Protein AF-A0A2D5XDB8-F1 (afdb_monomer_lite)

Structure (mmCIF, N/CA/C/O backbone):
data_AF-A0A2D5XDB8-F1
#
_entry.id   AF-A0A2D5XDB8-F1
#
loop_
_atom_site.group_PDB
_atom_site.id
_atom_site.type_symbol
_atom_site.label_atom_id
_atom_site.label_alt_id
_atom_site.label_comp_id
_atom_site.label_asym_id
_atom_site.label_entity_id
_atom_site.label_seq_id
_atom_site.pdbx_PDB_ins_code
_atom_site.Cartn_x
_atom_site.Cartn_y
_atom_site.Cartn_z
_atom_site.occupancy
_atom_site.B_iso_or_equiv
_atom_site.auth_seq_id
_atom_site.auth_comp_id
_atom_site.auth_asym_id
_atom_site.auth_atom_id
_atom_site.pdbx_PDB_model_num
ATOM 1 N N . MET A 1 1 ? 9.143 1.697 -23.485 1.00 50.09 1 MET A N 1
ATOM 2 C CA . MET A 1 1 ? 8.559 0.390 -23.104 1.00 50.09 1 MET A CA 1
ATOM 3 C C . MET A 1 1 ? 7.052 0.569 -23.020 1.00 50.09 1 MET A C 1
ATOM 5 O O . MET A 1 1 ? 6.629 1.574 -22.462 1.00 50.09 1 MET A O 1
ATOM 9 N N . ALA A 1 2 ? 6.244 -0.307 -23.619 1.00 51.56 2 ALA A N 1
ATOM 10 C CA . ALA A 1 2 ? 4.787 -0.152 -23.554 1.00 51.56 2 ALA A CA 1
ATOM 11 C C . ALA A 1 2 ? 4.280 -0.521 -22.147 1.00 51.56 2 ALA A C 1
ATOM 13 O O . ALA A 1 2 ? 4.759 -1.490 -21.564 1.00 51.56 2 ALA A O 1
ATOM 14 N N . ALA A 1 3 ? 3.290 0.198 -21.607 1.00 53.22 3 ALA A N 1
ATOM 15 C CA . ALA A 1 3 ? 2.722 -0.081 -20.279 1.00 53.22 3 ALA A CA 1
ATOM 16 C C . ALA A 1 3 ? 2.152 -1.511 -20.141 1.00 53.22 3 ALA A C 1
ATOM 18 O O . ALA A 1 3 ? 2.090 -2.055 -19.040 1.00 53.22 3 ALA A O 1
ATOM 19 N N . SER A 1 4 ? 1.779 -2.150 -21.257 1.00 56.94 4 SER A N 1
ATOM 20 C CA . SER A 1 4 ? 1.348 -3.552 -21.297 1.00 56.94 4 SER A CA 1
ATOM 21 C C . SER A 1 4 ? 2.484 -4.567 -21.114 1.00 56.94 4 SER A C 1
ATOM 23 O O . SER A 1 4 ? 2.209 -5.729 -20.834 1.00 56.94 4 SER A O 1
ATOM 25 N N . GLN A 1 5 ? 3.749 -4.148 -21.239 1.00 64.62 5 GLN A N 1
ATOM 26 C CA . GLN A 1 5 ? 4.924 -4.983 -20.958 1.00 64.62 5 GLN A CA 1
ATOM 27 C C . GLN A 1 5 ? 5.354 -4.912 -19.487 1.00 64.62 5 GLN A C 1
ATOM 29 O O . GLN A 1 5 ? 6.005 -5.832 -19.005 1.00 64.62 5 GLN A O 1
ATOM 34 N N . LEU A 1 6 ? 4.993 -3.834 -18.783 1.00 72.19 6 LEU A N 1
ATOM 35 C CA . LEU A 1 6 ? 5.367 -3.614 -17.384 1.00 72.19 6 LEU A CA 1
ATOM 36 C C . LEU A 1 6 ? 4.407 -4.315 -16.412 1.00 72.19 6 LEU A C 1
ATOM 38 O O . LEU A 1 6 ? 4.829 -4.765 -15.352 1.00 72.19 6 LEU A O 1
ATOM 42 N N . ILE A 1 7 ? 3.117 -4.412 -16.767 1.00 81.00 7 ILE A N 1
ATOM 43 C CA . ILE A 1 7 ? 2.063 -4.890 -15.863 1.00 81.00 7 ILE A CA 1
ATOM 44 C C . ILE A 1 7 ? 1.198 -5.969 -16.510 1.00 81.00 7 ILE A C 1
ATOM 46 O O . ILE A 1 7 ? 0.691 -5.827 -17.627 1.00 81.00 7 ILE A O 1
ATOM 50 N N . LEU A 1 8 ? 0.941 -7.029 -15.745 1.00 85.25 8 LEU A N 1
ATOM 51 C CA . LEU A 1 8 ? 0.053 -8.127 -16.109 1.00 85.25 8 LEU A CA 1
ATOM 52 C C . LEU A 1 8 ? -1.409 -7.800 -15.752 1.00 85.25 8 LEU A C 1
ATOM 54 O O . LEU A 1 8 ? -1.988 -8.331 -14.802 1.00 85.25 8 LEU A O 1
ATOM 58 N N . TRP A 1 9 ? -2.036 -6.945 -16.565 1.00 82.00 9 TRP A N 1
ATOM 59 C CA . TRP A 1 9 ? -3.408 -6.454 -16.354 1.00 82.00 9 TRP A CA 1
ATOM 60 C C . TRP A 1 9 ? -4.483 -7.555 -16.324 1.00 82.00 9 TRP A C 1
ATOM 62 O O . TRP A 1 9 ? -5.465 -7.443 -15.590 1.00 82.00 9 TRP A O 1
ATOM 72 N N . LYS A 1 10 ? -4.316 -8.628 -17.111 1.00 83.81 10 LYS A N 1
ATOM 73 C CA . LYS A 1 10 ? -5.293 -9.732 -17.190 1.00 83.81 10 LYS A CA 1
ATOM 74 C C . LYS A 1 10 ? -5.338 -10.569 -15.903 1.00 83.81 10 LYS A C 1
ATOM 76 O O . LYS A 1 10 ? -6.433 -10.698 -15.353 1.00 83.81 10 LYS A O 1
ATOM 81 N N . PRO A 1 11 ? -4.203 -11.092 -15.390 1.00 88.25 11 PRO A N 1
ATOM 82 C CA . PRO A 1 11 ? -4.166 -11.714 -14.069 1.00 88.25 11 PRO A CA 1
ATOM 83 C C . PRO A 1 11 ? -4.705 -10.795 -12.975 1.00 88.25 11 PRO A C 1
ATOM 85 O O . PRO A 1 11 ? -5.535 -11.230 -12.185 1.00 88.25 11 PRO A O 1
ATOM 88 N N . LEU A 1 12 ? -4.320 -9.512 -12.979 1.00 88.38 12 LEU A N 1
ATOM 89 C CA . LEU A 1 12 ? -4.787 -8.549 -11.979 1.00 88.38 12 LEU A CA 1
ATOM 90 C C . LEU A 1 12 ? -6.315 -8.435 -11.954 1.00 88.38 12 LEU A C 1
ATOM 92 O O . LEU A 1 12 ? -6.926 -8.488 -10.886 1.00 88.38 12 LEU A O 1
ATOM 96 N N . TYR A 1 13 ? -6.941 -8.325 -13.128 1.00 85.81 13 TYR A N 1
ATOM 97 C CA . TYR A 1 13 ? -8.397 -8.289 -13.242 1.00 85.81 13 TYR A CA 1
ATOM 98 C C . TYR A 1 13 ? -9.042 -9.548 -12.654 1.00 85.81 13 TYR A C 1
ATOM 100 O O . TYR A 1 13 ? -9.949 -9.450 -11.829 1.00 85.81 13 TYR A O 1
ATOM 108 N N . GLN A 1 14 ? -8.561 -10.728 -13.056 1.00 88.38 14 GLN A N 1
ATOM 109 C CA . GLN A 1 14 ? -9.102 -12.010 -12.599 1.00 88.38 14 GLN A CA 1
ATOM 110 C C . GLN A 1 14 ? -8.976 -12.163 -11.083 1.00 88.38 14 GLN A C 1
ATOM 112 O O . GLN A 1 14 ? -9.963 -12.478 -10.419 1.00 88.38 14 GLN A O 1
ATOM 117 N N . THR A 1 15 ? -7.797 -11.874 -10.528 1.00 91.56 15 THR A N 1
ATOM 118 C CA . THR A 1 15 ? -7.565 -11.892 -9.082 1.00 91.56 15 THR A CA 1
ATOM 119 C C . THR A 1 15 ? -8.499 -10.930 -8.365 1.00 91.56 15 THR A C 1
ATOM 121 O O . THR A 1 15 ? -9.128 -11.315 -7.385 1.00 91.56 15 THR A O 1
ATOM 124 N N . THR A 1 16 ? -8.660 -9.709 -8.876 1.00 90.31 16 THR A N 1
ATOM 125 C CA . THR A 1 16 ? -9.537 -8.721 -8.243 1.00 90.31 16 THR A CA 1
ATOM 126 C C . THR A 1 16 ? -10.999 -9.172 -8.241 1.00 90.31 16 THR A C 1
ATOM 128 O O . THR A 1 16 ? -11.676 -9.043 -7.224 1.00 90.31 16 THR A O 1
ATOM 131 N N . VAL A 1 17 ? -11.495 -9.738 -9.348 1.00 88.44 17 VAL A N 1
ATOM 132 C CA . VAL A 1 17 ? -12.866 -10.272 -9.421 1.00 88.44 17 VAL A CA 1
ATOM 133 C C . VAL A 1 17 ? -13.060 -11.406 -8.414 1.00 88.44 17 VAL A C 1
ATOM 135 O O . VAL A 1 17 ? -14.057 -11.411 -7.695 1.00 88.44 17 VAL A O 1
ATOM 138 N N . ILE A 1 18 ? -12.103 -12.334 -8.314 1.00 93.06 18 ILE A N 1
ATOM 139 C CA . ILE A 1 18 ? -12.155 -13.433 -7.339 1.00 93.06 18 ILE A CA 1
ATOM 140 C C . ILE A 1 18 ? -12.166 -12.879 -5.909 1.00 93.06 18 ILE A C 1
ATOM 142 O O . ILE A 1 18 ? -13.027 -13.254 -5.115 1.00 93.06 18 ILE A O 1
ATOM 146 N N . MET A 1 19 ? -11.261 -11.950 -5.588 1.00 94.25 19 MET A N 1
ATOM 147 C CA . MET A 1 19 ? -11.212 -11.304 -4.274 1.00 94.25 19 MET A CA 1
ATOM 148 C C . MET A 1 19 ? -12.512 -10.564 -3.958 1.00 94.25 19 MET A C 1
ATOM 150 O O . MET A 1 19 ? -12.987 -10.637 -2.831 1.00 94.25 19 MET A O 1
ATOM 154 N N . PHE A 1 20 ? -13.131 -9.904 -4.936 1.00 90.38 20 PHE A N 1
ATOM 155 C CA . PHE A 1 20 ? -14.403 -9.213 -4.740 1.00 90.38 20 PHE A CA 1
ATOM 156 C C . PHE A 1 20 ? -15.564 -10.179 -4.479 1.00 90.38 20 PHE A C 1
ATOM 158 O O . PHE A 1 20 ? -16.378 -9.940 -3.591 1.00 90.38 20 PHE A O 1
ATOM 165 N N . VAL A 1 21 ? -15.623 -11.312 -5.184 1.00 89.44 21 VAL A N 1
ATOM 166 C CA . VAL A 1 21 ? -16.598 -12.370 -4.868 1.00 89.44 21 VAL A CA 1
ATOM 167 C C . VAL A 1 21 ? -16.381 -12.887 -3.442 1.00 89.44 21 VAL A C 1
ATOM 169 O O . VAL A 1 21 ? -17.349 -13.039 -2.696 1.00 89.44 21 VAL A O 1
ATOM 172 N N . LEU A 1 22 ? -15.125 -13.084 -3.023 1.00 92.44 22 LEU A N 1
ATOM 173 C CA . LEU A 1 22 ? -14.803 -13.451 -1.641 1.00 92.44 22 LEU A CA 1
ATOM 174 C C . LEU A 1 22 ? -15.238 -12.371 -0.643 1.00 92.44 22 LEU A C 1
ATOM 176 O O . LEU A 1 22 ? -15.793 -12.723 0.393 1.00 92.44 22 LEU A O 1
ATOM 180 N N . VAL A 1 23 ? -15.069 -11.080 -0.953 1.00 90.75 23 VAL A N 1
ATOM 181 C CA . VAL A 1 23 ? -15.590 -9.976 -0.125 1.00 90.75 23 VAL A CA 1
ATOM 182 C C . VAL A 1 23 ? -17.091 -10.134 0.100 1.00 90.75 23 VAL A C 1
ATOM 184 O O . VAL A 1 23 ? -17.528 -10.034 1.241 1.00 90.75 23 VAL A O 1
ATOM 187 N N . LEU A 1 24 ? -17.881 -10.416 -0.943 1.00 87.81 24 LEU A N 1
ATOM 188 C CA . LEU A 1 24 ? -19.336 -10.587 -0.817 1.00 87.81 24 LEU A CA 1
ATOM 189 C C . LEU A 1 24 ? -19.716 -11.807 0.035 1.00 87.81 24 LEU A C 1
ATOM 191 O O . LEU A 1 24 ? -20.677 -11.751 0.800 1.00 87.81 24 LEU A O 1
ATOM 195 N N . ILE A 1 25 ? -18.954 -12.897 -0.066 1.00 87.44 25 ILE A N 1
ATOM 196 C CA . ILE A 1 25 ? -19.163 -14.097 0.755 1.00 87.44 25 ILE A CA 1
ATOM 197 C C . ILE A 1 25 ? -18.813 -13.801 2.222 1.00 87.44 25 ILE A C 1
ATOM 199 O O . ILE A 1 25 ? -19.618 -14.044 3.125 1.00 87.44 25 ILE A O 1
ATOM 203 N N . PHE A 1 26 ? -17.634 -13.226 2.473 1.00 88.38 26 PHE A N 1
ATOM 204 C CA . PHE A 1 26 ? -17.184 -12.888 3.823 1.00 88.38 26 PHE A CA 1
ATOM 205 C C . PHE A 1 26 ? -17.995 -11.760 4.451 1.00 88.38 26 PHE A C 1
ATOM 207 O O . PHE A 1 26 ? -18.130 -11.734 5.666 1.00 88.38 26 PHE A O 1
ATOM 214 N N . ALA A 1 27 ? -18.599 -10.877 3.663 1.00 83.88 27 ALA A N 1
ATOM 215 C CA . ALA A 1 27 ? -19.523 -9.865 4.160 1.00 83.88 27 ALA A CA 1
ATOM 216 C C . ALA A 1 27 ? -20.676 -10.494 4.967 1.00 83.88 27 ALA A C 1
ATOM 218 O O . ALA A 1 27 ? -21.096 -9.935 5.977 1.00 83.88 27 ALA A O 1
ATOM 219 N N . VAL A 1 28 ? -21.153 -11.676 4.566 1.00 83.62 28 VAL A N 1
ATOM 220 C CA . VAL A 1 28 ? -22.226 -12.390 5.275 1.00 83.62 28 VAL A CA 1
ATOM 221 C C . VAL A 1 28 ? -21.678 -13.254 6.413 1.00 83.62 28 VAL A C 1
ATOM 223 O O . VAL A 1 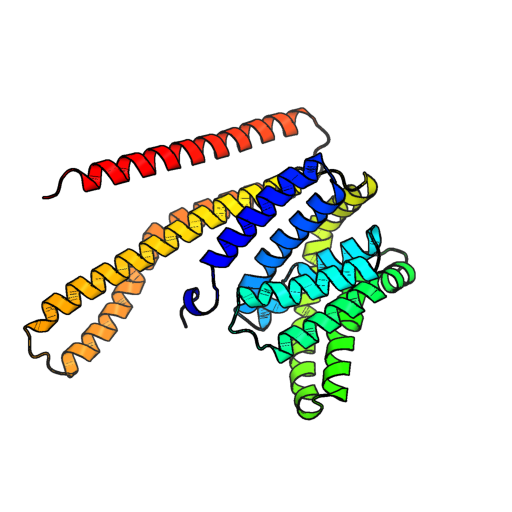28 ? -22.263 -13.287 7.492 1.00 83.62 28 VAL A O 1
ATOM 226 N N . ILE A 1 29 ? -20.565 -13.958 6.181 1.00 88.31 29 ILE A N 1
ATOM 227 C CA . ILE A 1 29 ? -20.050 -14.979 7.112 1.00 88.31 29 ILE A CA 1
ATOM 228 C C . ILE A 1 29 ? -19.148 -14.372 8.196 1.00 88.31 29 ILE A C 1
ATOM 230 O O . ILE A 1 29 ? -19.259 -14.723 9.368 1.00 88.31 29 ILE A O 1
ATOM 234 N N . PHE A 1 30 ? -18.230 -13.486 7.809 1.00 85.56 30 PHE A N 1
ATOM 235 C CA . PHE A 1 30 ? -17.218 -12.903 8.687 1.00 85.56 30 PHE A CA 1
ATOM 236 C C . PHE A 1 30 ? -16.841 -11.474 8.236 1.00 85.56 30 PHE A C 1
ATOM 238 O O . PHE A 1 30 ? -15.822 -11.276 7.560 1.00 85.56 30 PHE A O 1
ATOM 245 N N . PRO A 1 31 ? -17.652 -10.459 8.607 1.00 81.75 31 PRO A N 1
ATOM 246 C CA . PRO A 1 31 ? -17.503 -9.080 8.132 1.00 81.75 31 PRO A CA 1
ATOM 247 C C . PRO A 1 31 ? -16.095 -8.469 8.287 1.00 81.75 31 PRO A C 1
ATOM 249 O O . PRO A 1 31 ? -15.650 -7.813 7.341 1.00 81.75 31 PRO A O 1
ATOM 252 N N . PRO A 1 32 ? -15.331 -8.728 9.372 1.00 83.94 32 PRO A N 1
ATOM 253 C CA . PRO A 1 32 ? -13.951 -8.256 9.494 1.00 83.94 32 PRO A CA 1
ATOM 254 C C . PRO A 1 32 ? -13.039 -8.676 8.338 1.00 83.94 32 PRO A C 1
ATOM 256 O O . PRO A 1 32 ? -12.310 -7.845 7.798 1.00 83.94 32 PRO A O 1
ATOM 259 N N . ALA A 1 33 ? -13.116 -9.934 7.891 1.00 87.44 33 ALA A N 1
ATOM 260 C CA . ALA A 1 33 ? -12.312 -10.393 6.758 1.00 87.44 33 ALA A CA 1
ATOM 261 C C . ALA A 1 33 ? -12.732 -9.736 5.440 1.00 87.44 33 ALA A C 1
ATOM 263 O O . ALA A 1 33 ? -11.884 -9.503 4.582 1.00 87.44 33 ALA A O 1
ATOM 264 N N . SER A 1 34 ? -14.014 -9.391 5.281 1.00 88.12 34 SER A N 1
ATOM 265 C CA . SER A 1 34 ? -14.478 -8.668 4.092 1.00 88.12 34 SER A CA 1
ATOM 266 C C . SER A 1 34 ? -13.849 -7.275 3.986 1.00 88.12 34 SER A C 1
ATOM 268 O O . SER A 1 34 ? -13.431 -6.877 2.901 1.00 88.12 34 SER A O 1
ATOM 270 N N 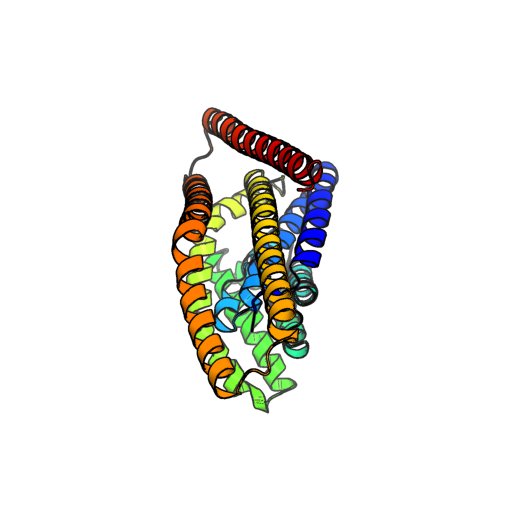. ALA A 1 35 ? -13.694 -6.568 5.111 1.00 86.25 35 ALA A N 1
ATOM 271 C CA . ALA A 1 35 ? -13.034 -5.266 5.154 1.00 86.25 35 ALA A CA 1
ATOM 272 C C . ALA A 1 35 ? -11.534 -5.380 4.845 1.00 86.25 35 ALA A C 1
ATOM 274 O O . ALA A 1 35 ? -11.018 -4.626 4.023 1.00 86.25 35 ALA A O 1
ATOM 275 N N . VAL A 1 36 ? -10.851 -6.374 5.423 1.00 91.00 36 VAL A N 1
ATOM 276 C CA . VAL A 1 36 ? -9.432 -6.645 5.128 1.00 91.00 36 VAL A CA 1
ATOM 277 C C . VAL A 1 36 ? -9.230 -6.974 3.646 1.00 91.00 36 VAL A C 1
ATOM 279 O O . VAL A 1 36 ? -8.296 -6.473 3.026 1.00 91.00 36 VAL A O 1
ATOM 282 N N . LEU A 1 37 ? -10.121 -7.768 3.045 1.00 92.62 37 LEU A N 1
ATOM 283 C CA . LEU A 1 37 ? -10.068 -8.074 1.614 1.00 92.62 37 LEU A CA 1
ATOM 284 C C . LEU A 1 37 ? -10.343 -6.846 0.737 1.00 92.62 37 LEU A C 1
ATOM 286 O O . LEU A 1 37 ? -9.709 -6.703 -0.307 1.00 92.62 37 LEU A O 1
ATOM 290 N N . LEU A 1 38 ? -11.239 -5.944 1.151 1.00 91.19 38 LEU A N 1
ATOM 291 C CA . LEU A 1 38 ? -11.440 -4.664 0.466 1.00 91.19 38 LEU A CA 1
ATOM 292 C C . LEU A 1 38 ? -10.170 -3.808 0.511 1.00 91.19 38 LEU A C 1
ATOM 294 O O . LEU A 1 38 ? -9.759 -3.294 -0.529 1.00 91.19 38 LEU A O 1
ATOM 298 N N . PHE A 1 39 ? -9.511 -3.707 1.669 1.00 92.38 39 PHE A N 1
ATOM 299 C CA . PHE A 1 39 ? -8.221 -3.020 1.772 1.00 92.38 39 PHE A CA 1
ATOM 300 C C . PHE A 1 39 ? -7.169 -3.673 0.880 1.00 92.38 39 PHE A C 1
ATOM 302 O O . PHE A 1 39 ? -6.472 -2.970 0.161 1.00 92.38 39 PHE A O 1
ATOM 309 N N . ALA A 1 40 ? -7.106 -5.007 0.840 1.00 94.75 40 ALA A N 1
ATOM 310 C CA . ALA A 1 40 ? -6.183 -5.727 -0.033 1.00 94.75 40 ALA A CA 1
ATOM 311 C C . ALA A 1 40 ? -6.410 -5.405 -1.524 1.00 94.75 40 ALA A C 1
ATOM 313 O O . ALA A 1 40 ? -5.446 -5.174 -2.255 1.00 94.75 40 ALA A O 1
ATOM 314 N N . ILE A 1 41 ? -7.668 -5.339 -1.979 1.00 94.19 41 ILE A N 1
ATOM 315 C CA . ILE A 1 41 ? -7.997 -4.952 -3.361 1.00 94.19 41 ILE A CA 1
ATOM 316 C C . ILE A 1 41 ? -7.502 -3.532 -3.659 1.00 94.19 41 ILE A C 1
ATOM 318 O O . ILE A 1 41 ? -6.823 -3.318 -4.664 1.00 94.19 41 ILE A O 1
ATOM 322 N N . ILE A 1 42 ? -7.811 -2.570 -2.784 1.00 91.38 42 ILE A N 1
ATOM 323 C CA . ILE A 1 42 ? -7.433 -1.166 -2.991 1.00 91.38 42 ILE A CA 1
ATOM 324 C C . ILE A 1 42 ? -5.906 -1.008 -2.952 1.00 91.38 42 ILE A C 1
ATOM 326 O O . ILE A 1 42 ? -5.346 -0.352 -3.827 1.00 91.38 42 ILE A O 1
ATOM 330 N N . SER A 1 43 ? -5.232 -1.671 -2.012 1.00 93.88 43 SER A N 1
ATOM 331 C CA . SER A 1 43 ? -3.770 -1.745 -1.917 1.00 93.88 43 SER A CA 1
ATOM 332 C C . SER A 1 43 ? -3.124 -2.271 -3.203 1.00 93.88 43 SER A C 1
ATOM 334 O O . SER A 1 43 ? -2.148 -1.695 -3.688 1.00 93.88 43 SER A O 1
ATOM 336 N N . LEU A 1 44 ? -3.671 -3.340 -3.800 1.00 93.19 44 LEU A N 1
ATOM 337 C CA . LEU A 1 44 ? -3.172 -3.858 -5.082 1.00 93.19 44 LEU A CA 1
ATOM 338 C C . LEU A 1 44 ? -3.336 -2.834 -6.197 1.00 93.19 44 LEU A C 1
ATOM 340 O O . LEU A 1 44 ? -2.403 -2.591 -6.963 1.00 93.19 44 LEU A O 1
ATOM 344 N N . TRP A 1 45 ? -4.512 -2.218 -6.280 1.00 89.56 45 TRP A N 1
ATOM 345 C CA . TRP A 1 45 ? -4.797 -1.218 -7.299 1.00 89.56 45 TRP A CA 1
ATOM 346 C C . TRP A 1 45 ? -3.944 0.031 -7.170 1.00 89.56 45 TRP A C 1
ATOM 348 O O . TRP A 1 45 ? -3.559 0.579 -8.197 1.00 89.56 45 TRP A O 1
ATOM 358 N N . SER A 1 46 ? -3.641 0.479 -5.950 1.00 89.69 46 SER A N 1
ATOM 359 C CA . SER A 1 46 ? -2.762 1.628 -5.750 1.00 89.69 46 SER A CA 1
ATOM 360 C C . SER A 1 46 ? -1.325 1.290 -6.107 1.00 89.69 46 SER A C 1
ATOM 362 O O . SER A 1 46 ? -0.653 2.078 -6.762 1.00 89.69 46 SER A O 1
ATOM 364 N N . ARG A 1 47 ? -0.846 0.106 -5.719 1.00 89.75 47 ARG A N 1
ATOM 365 C CA . ARG A 1 47 ? 0.577 -0.211 -5.821 1.00 89.75 47 ARG A CA 1
ATOM 366 C C . ARG A 1 47 ? 1.018 -0.547 -7.244 1.00 89.75 47 ARG A C 1
ATOM 368 O O . ARG A 1 47 ? 2.126 -0.209 -7.639 1.00 89.75 47 ARG A O 1
ATOM 375 N N . ILE A 1 48 ? 0.164 -1.174 -8.046 1.00 87.06 48 ILE A N 1
ATOM 376 C CA . ILE A 1 48 ? 0.543 -1.612 -9.399 1.00 87.06 48 ILE A CA 1
ATOM 377 C C . ILE A 1 48 ? 0.908 -0.441 -10.334 1.00 87.06 48 ILE A C 1
ATOM 379 O O . ILE A 1 48 ? 1.951 -0.516 -10.981 1.00 87.06 48 ILE A O 1
ATOM 383 N N . PRO A 1 49 ? 0.153 0.673 -10.386 1.00 79.50 49 PRO A N 1
ATOM 384 C CA . PRO A 1 49 ? 0.600 1.899 -11.047 1.00 79.50 49 PRO A CA 1
ATOM 385 C C . PRO A 1 49 ? 1.900 2.453 -10.457 1.00 79.50 49 PRO A C 1
ATOM 387 O O . PRO A 1 49 ? 2.757 2.923 -11.199 1.00 79.50 49 PRO A O 1
ATOM 390 N N . CYS A 1 50 ? 2.072 2.353 -9.137 1.00 84.06 50 CYS A N 1
ATOM 391 C CA . CYS A 1 50 ? 3.258 2.849 -8.449 1.00 84.06 50 CYS A CA 1
ATOM 392 C C . CYS A 1 50 ? 4.535 2.062 -8.798 1.00 84.06 50 CYS A C 1
ATOM 394 O O . CYS A 1 50 ? 5.624 2.618 -8.717 1.00 84.06 50 CYS A O 1
ATOM 396 N N . MET A 1 51 ? 4.416 0.817 -9.275 1.00 83.69 51 MET A N 1
ATOM 397 C CA . MET A 1 51 ? 5.541 0.032 -9.805 1.00 83.69 51 MET A CA 1
ATOM 398 C C . MET A 1 51 ? 6.061 0.541 -11.159 1.00 83.69 51 MET A C 1
ATOM 400 O O . MET A 1 51 ? 7.137 0.130 -11.590 1.00 83.69 51 MET A O 1
ATOM 404 N N . MET A 1 52 ? 5.323 1.414 -11.860 1.00 76.62 52 MET A N 1
ATOM 405 C CA . MET A 1 52 ? 5.769 1.949 -13.154 1.00 76.62 52 MET A CA 1
ATOM 406 C C . MET A 1 52 ? 6.915 2.961 -13.015 1.00 76.62 52 MET A C 1
ATOM 408 O O . MET A 1 52 ? 7.637 3.197 -13.985 1.00 76.62 52 MET A O 1
ATOM 412 N N . SER A 1 53 ? 7.069 3.590 -11.846 1.00 75.44 53 SER A N 1
ATOM 413 C CA . SER A 1 53 ? 8.087 4.609 -11.598 1.00 75.44 53 SER A CA 1
ATOM 414 C C . SER A 1 53 ? 8.550 4.589 -10.147 1.00 75.44 53 SER A C 1
ATOM 416 O O . SER A 1 53 ? 7.743 4.576 -9.222 1.00 75.44 53 SER A O 1
ATOM 418 N N . TRP A 1 54 ? 9.863 4.695 -9.952 1.00 68.19 54 TRP A N 1
ATOM 419 C CA . TRP A 1 54 ? 10.494 4.803 -8.635 1.00 68.19 54 TRP A CA 1
ATOM 420 C C . TRP A 1 54 ? 9.950 5.983 -7.819 1.00 68.19 54 TRP A C 1
ATOM 422 O O . TRP A 1 54 ? 9.826 5.881 -6.606 1.00 68.19 54 TRP A O 1
ATOM 432 N N . PHE A 1 55 ? 9.560 7.076 -8.483 1.00 64.94 55 PHE A N 1
ATOM 433 C CA . PHE A 1 55 ? 9.029 8.268 -7.819 1.00 64.94 55 PHE A CA 1
ATOM 434 C C . PHE A 1 55 ? 7.590 8.108 -7.340 1.00 64.94 55 PHE A C 1
ATOM 436 O O . PHE A 1 55 ? 7.192 8.780 -6.405 1.00 64.94 55 PHE A O 1
ATOM 443 N N . THR A 1 56 ? 6.786 7.253 -7.972 1.00 71.69 56 THR A N 1
ATOM 444 C CA . THR A 1 56 ? 5.377 7.083 -7.585 1.00 71.69 56 THR A CA 1
ATOM 445 C C . THR A 1 56 ? 5.195 6.084 -6.455 1.00 71.69 56 THR A C 1
ATOM 447 O O . THR A 1 56 ? 4.080 5.923 -5.978 1.00 71.69 56 THR A O 1
ATOM 450 N N . LYS A 1 57 ? 6.263 5.409 -6.016 1.00 75.38 57 LYS A N 1
ATOM 451 C CA . LYS A 1 57 ? 6.159 4.323 -5.042 1.00 75.38 57 LYS A CA 1
ATOM 452 C C . LYS A 1 57 ? 5.579 4.760 -3.697 1.00 75.38 57 LYS A C 1
ATOM 454 O O . LYS A 1 57 ? 4.808 4.020 -3.098 1.00 75.38 57 LYS A O 1
ATOM 459 N N . ASP A 1 58 ? 5.849 5.993 -3.294 1.00 77.50 58 ASP A N 1
ATOM 460 C CA . ASP A 1 58 ? 5.366 6.549 -2.025 1.00 77.50 58 ASP A CA 1
ATOM 461 C C . ASP A 1 58 ? 3.911 7.040 -2.095 1.00 77.50 58 ASP A C 1
ATOM 463 O O . ASP A 1 58 ? 3.390 7.597 -1.131 1.00 77.50 58 ASP A O 1
ATOM 467 N N . MET A 1 59 ? 3.251 6.851 -3.244 1.00 76.94 59 MET A N 1
ATOM 468 C CA . MET A 1 59 ? 1.824 7.117 -3.428 1.00 76.94 59 MET A CA 1
ATOM 469 C C . MET A 1 59 ? 0.950 5.876 -3.206 1.00 76.94 59 MET A C 1
ATOM 471 O O . MET A 1 59 ? -0.272 5.955 -3.371 1.00 76.94 59 MET A O 1
ATOM 475 N N . ASP A 1 60 ? 1.545 4.721 -2.891 1.00 86.31 60 ASP A N 1
ATOM 476 C CA . ASP A 1 60 ? 0.763 3.522 -2.624 1.00 86.31 60 ASP A CA 1
ATOM 477 C C . ASP A 1 60 ? -0.050 3.649 -1.321 1.00 86.31 60 ASP A C 1
ATOM 479 O O . ASP A 1 60 ? 0.282 4.397 -0.404 1.00 86.31 60 ASP A O 1
ATOM 483 N N . LEU A 1 61 ? -1.184 2.949 -1.261 1.00 90.81 61 LEU A N 1
ATOM 484 C CA . LEU A 1 61 ? -2.072 2.969 -0.097 1.00 90.81 61 LEU A CA 1
ATOM 485 C C . LEU A 1 61 ? -1.761 1.837 0.887 1.00 90.81 61 LEU A C 1
ATOM 487 O O . LEU A 1 61 ? -2.502 1.651 1.856 1.00 90.81 61 LEU A O 1
ATOM 491 N N . ILE A 1 62 ? -0.695 1.061 0.651 1.00 94.06 62 ILE A N 1
ATOM 492 C CA . ILE A 1 62 ? -0.358 -0.083 1.501 1.00 94.06 62 ILE A CA 1
ATOM 493 C C . ILE A 1 62 ? 0.076 0.430 2.870 1.00 94.06 62 ILE A C 1
ATOM 495 O O . ILE A 1 62 ? -0.386 -0.117 3.874 1.00 94.06 62 ILE A O 1
ATOM 499 N N . ASP A 1 63 ? 0.886 1.495 2.912 1.00 91.94 63 ASP A N 1
ATOM 500 C CA . ASP A 1 63 ? 1.326 2.148 4.155 1.00 91.94 63 ASP A CA 1
ATOM 501 C C . ASP A 1 63 ? 0.116 2.484 5.028 1.00 91.94 63 ASP A C 1
ATOM 503 O O . ASP A 1 63 ? 0.006 2.086 6.190 1.00 91.94 63 ASP A O 1
ATOM 507 N N . PHE A 1 64 ? -0.854 3.146 4.405 1.00 91.38 64 PHE A N 1
ATOM 508 C CA . PHE A 1 64 ? -2.051 3.626 5.064 1.00 91.38 64 PHE A CA 1
ATOM 509 C C . PHE A 1 64 ? -2.913 2.495 5.627 1.00 91.38 64 PHE A C 1
ATOM 511 O O . PHE A 1 64 ? -3.231 2.495 6.817 1.00 91.38 64 PHE A O 1
ATOM 518 N N . PHE A 1 65 ? -3.251 1.489 4.818 1.00 92.88 65 PHE A N 1
ATOM 519 C CA . PHE A 1 65 ? -4.064 0.371 5.305 1.00 92.88 65 PHE A CA 1
ATOM 520 C C . PHE A 1 65 ? -3.324 -0.508 6.315 1.00 92.88 65 PHE A C 1
ATOM 522 O O . PHE A 1 65 ? -3.956 -1.042 7.226 1.00 92.88 65 PHE A O 1
ATOM 529 N N . THR A 1 66 ? -2.000 -0.627 6.201 1.00 95.31 66 THR A N 1
ATOM 530 C CA . THR A 1 66 ? -1.176 -1.339 7.187 1.00 95.31 66 THR A CA 1
ATOM 531 C C . THR A 1 66 ? -1.250 -0.642 8.541 1.00 95.31 66 THR A C 1
ATOM 533 O O . THR A 1 66 ? -1.546 -1.293 9.542 1.00 95.31 66 THR A O 1
ATOM 536 N N . VAL A 1 67 ? -1.070 0.681 8.585 1.00 93.69 67 VAL A N 1
ATOM 537 C CA . VAL A 1 67 ? -1.149 1.447 9.837 1.00 93.69 67 VAL A CA 1
ATOM 538 C C . VAL A 1 67 ? -2.539 1.364 10.458 1.00 93.69 67 VAL A C 1
ATOM 540 O O . VAL A 1 67 ? -2.670 1.070 11.646 1.00 93.69 67 VAL A O 1
ATOM 543 N N . ILE A 1 68 ? -3.578 1.548 9.649 1.00 90.94 68 ILE A N 1
ATOM 544 C CA . ILE A 1 68 ? -4.973 1.461 10.089 1.00 90.94 68 ILE A CA 1
ATOM 545 C C . ILE A 1 68 ? -5.287 0.073 10.678 1.00 90.94 68 ILE A C 1
ATOM 547 O O . ILE A 1 68 ? -5.838 -0.035 11.776 1.00 90.94 68 ILE A O 1
ATOM 551 N N . LEU A 1 69 ? -4.880 -1.010 10.009 1.00 92.56 69 LEU A N 1
ATOM 552 C CA . LEU A 1 69 ? -5.037 -2.364 10.550 1.00 92.56 69 LEU A CA 1
ATOM 553 C C . LEU A 1 69 ? -4.223 -2.573 11.830 1.00 92.56 69 LEU A C 1
ATOM 555 O O . LEU A 1 69 ? -4.674 -3.287 12.727 1.00 92.56 69 LEU A O 1
ATOM 559 N N . ALA A 1 70 ? -3.048 -1.959 11.948 1.00 94.44 70 ALA A N 1
ATOM 560 C CA . ALA A 1 70 ? -2.204 -2.128 13.124 1.00 94.44 70 ALA A CA 1
ATOM 561 C C . ALA A 1 70 ? -2.829 -1.484 14.362 1.00 94.44 70 ALA A C 1
ATOM 563 O O . ALA A 1 70 ? -2.795 -2.081 15.438 1.00 94.44 70 ALA A O 1
ATOM 564 N N . VAL A 1 71 ? -3.421 -0.300 14.190 1.00 91.31 71 VAL A N 1
ATOM 565 C CA . VAL A 1 71 ? -4.104 0.444 15.254 1.00 91.31 71 VAL A CA 1
ATOM 566 C C . VAL A 1 71 ? -5.344 -0.305 15.745 1.00 91.31 71 VAL A C 1
ATOM 568 O O . VAL A 1 71 ? -5.573 -0.374 16.950 1.00 91.31 71 VAL A O 1
ATOM 571 N N . HIS A 1 72 ? -6.128 -0.895 14.838 1.00 88.25 72 HIS A N 1
ATOM 572 C CA . HIS A 1 72 ? -7.437 -1.449 15.202 1.00 88.25 72 HIS A CA 1
ATOM 573 C C . HIS A 1 72 ? -7.485 -2.969 15.389 1.00 88.25 72 HIS A C 1
ATOM 575 O O . HIS A 1 72 ? -8.334 -3.461 16.130 1.00 88.25 72 HIS A O 1
ATOM 581 N N . VAL A 1 73 ? -6.620 -3.727 14.713 1.00 90.19 73 VAL A N 1
ATOM 582 C CA . VAL A 1 73 ? -6.588 -5.201 14.782 1.00 90.19 73 VAL A CA 1
ATOM 583 C C . VAL A 1 73 ? -5.354 -5.684 15.538 1.00 90.19 73 VAL A C 1
ATOM 585 O O . VAL A 1 73 ? -5.441 -6.608 16.344 1.00 90.19 73 VAL A O 1
ATOM 588 N N . GLY A 1 74 ? -4.207 -5.049 15.296 1.00 90.69 74 GLY A N 1
ATOM 589 C CA . GLY A 1 74 ? -2.957 -5.317 16.001 1.00 90.69 74 GLY A CA 1
ATOM 590 C C . GLY A 1 74 ? -1.748 -5.407 15.074 1.00 90.69 74 GLY A C 1
ATOM 591 O O . GLY A 1 74 ? -1.857 -5.737 13.891 1.00 90.69 74 GLY A O 1
ATOM 592 N N . GLY A 1 75 ? -0.566 -5.149 15.638 1.00 92.25 75 GLY A N 1
ATOM 593 C CA . GLY A 1 75 ? 0.676 -5.008 14.873 1.00 92.25 75 GLY A CA 1
ATOM 594 C C . GLY A 1 75 ? 1.092 -6.262 14.099 1.00 92.25 75 GLY A C 1
ATOM 595 O O . GLY A 1 75 ? 1.505 -6.156 12.951 1.00 92.25 75 GLY A O 1
ATOM 596 N N . LEU A 1 76 ? 0.932 -7.463 14.670 1.00 92.31 76 LEU A N 1
ATOM 597 C CA . LEU A 1 76 ? 1.296 -8.710 13.977 1.00 92.31 76 LEU A CA 1
ATOM 598 C C . LEU A 1 76 ? 0.407 -8.965 12.747 1.00 92.31 76 LEU A C 1
ATOM 600 O O . LEU A 1 76 ? 0.891 -9.365 11.687 1.00 92.31 76 LEU A O 1
ATOM 604 N N . PHE A 1 77 ? -0.897 -8.710 12.876 1.00 94.00 77 PHE A N 1
ATOM 605 C CA . PHE A 1 77 ? -1.841 -8.863 11.770 1.00 94.00 77 PHE A CA 1
ATOM 606 C C 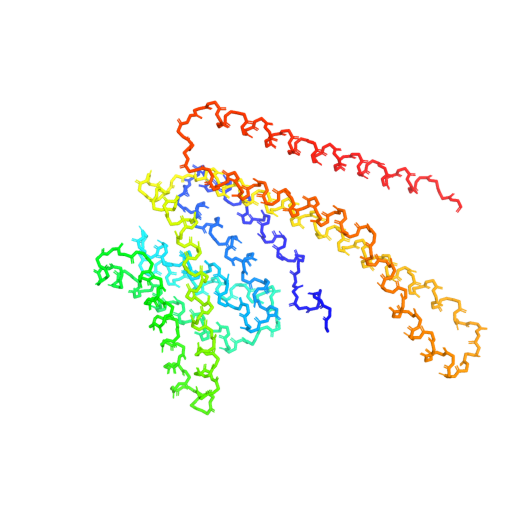. PHE A 1 77 ? -1.562 -7.844 10.660 1.00 94.00 77 PHE A C 1
ATOM 608 O O . PHE A 1 77 ? -1.524 -8.192 9.485 1.00 94.00 77 PHE A O 1
ATOM 615 N N . ALA A 1 78 ? -1.291 -6.595 11.027 1.00 94.81 78 ALA A N 1
ATOM 616 C CA . ALA A 1 78 ? -0.927 -5.568 10.063 1.00 94.81 78 ALA A CA 1
ATOM 617 C C . ALA A 1 78 ? 0.419 -5.826 9.382 1.00 94.81 78 ALA A C 1
ATOM 619 O O . ALA A 1 78 ? 0.519 -5.690 8.168 1.00 94.81 78 ALA A O 1
ATOM 620 N N . GLY A 1 79 ? 1.437 -6.253 10.133 1.00 93.69 79 GLY A N 1
ATOM 621 C CA . GLY A 1 79 ? 2.740 -6.601 9.574 1.00 93.69 79 GLY A CA 1
ATOM 622 C C . GLY A 1 79 ? 2.635 -7.740 8.559 1.00 93.69 79 GLY A C 1
ATOM 623 O O . GLY A 1 79 ? 3.164 -7.639 7.453 1.00 93.69 79 GLY A O 1
ATOM 624 N N . THR A 1 80 ? 1.888 -8.801 8.889 1.00 96.00 80 THR A N 1
ATOM 625 C CA . THR A 1 80 ? 1.621 -9.894 7.935 1.00 96.00 80 THR A CA 1
ATOM 626 C C . THR A 1 80 ? 0.828 -9.419 6.720 1.00 96.00 80 THR A C 1
ATOM 628 O O . THR A 1 80 ? 1.184 -9.788 5.603 1.00 96.00 80 THR A O 1
ATOM 631 N N . PHE A 1 81 ? -0.189 -8.569 6.901 1.00 96.69 81 PHE A N 1
ATOM 632 C CA . PHE A 1 81 ? -0.913 -7.947 5.790 1.00 96.69 81 PHE A CA 1
ATOM 633 C C . PHE A 1 81 ? 0.038 -7.176 4.869 1.00 96.69 81 PHE A C 1
ATOM 635 O O . PHE A 1 81 ? 0.096 -7.489 3.682 1.00 96.69 81 PHE A O 1
ATOM 642 N N . GLY A 1 82 ? 0.821 -6.237 5.408 1.00 96.19 82 GLY A N 1
ATOM 643 C CA . GLY A 1 82 ? 1.790 -5.449 4.649 1.00 96.19 82 GLY A CA 1
ATOM 644 C C . GLY A 1 82 ? 2.738 -6.352 3.864 1.00 96.19 82 GLY A C 1
ATOM 645 O O . GLY A 1 82 ? 2.770 -6.285 2.639 1.00 96.19 82 GLY A O 1
ATOM 646 N N . TRP A 1 83 ? 3.407 -7.290 4.537 1.00 96.12 83 TRP A N 1
ATOM 647 C CA . TRP A 1 83 ? 4.313 -8.253 3.899 1.00 96.12 83 TRP A CA 1
ATOM 648 C C . TRP A 1 83 ? 3.655 -9.031 2.749 1.00 96.12 83 TRP A C 1
ATOM 650 O O . TRP A 1 83 ? 4.200 -9.087 1.643 1.00 96.12 83 TRP A O 1
ATOM 660 N N . VAL A 1 84 ? 2.458 -9.589 2.974 1.00 96.75 84 VAL A N 1
ATOM 661 C CA . VAL A 1 84 ? 1.719 -10.333 1.941 1.00 96.75 84 VAL A CA 1
ATOM 662 C C . VAL A 1 84 ? 1.375 -9.424 0.767 1.00 96.75 84 VAL A C 1
ATOM 664 O O . VAL A 1 84 ? 1.587 -9.827 -0.375 1.00 96.75 84 VAL A O 1
ATOM 667 N N . MET A 1 85 ? 0.884 -8.206 1.008 1.00 96.12 85 MET A N 1
ATOM 668 C CA . MET A 1 85 ? 0.539 -7.274 -0.070 1.00 96.12 85 MET A CA 1
ATOM 669 C C . MET A 1 85 ? 1.764 -6.908 -0.910 1.00 96.12 85 MET A C 1
ATOM 671 O O . MET A 1 85 ? 1.675 -6.868 -2.141 1.00 96.12 85 MET A O 1
ATOM 675 N N . MET A 1 86 ? 2.913 -6.710 -0.263 1.00 94.88 86 MET A N 1
ATOM 676 C CA . MET A 1 86 ? 4.174 -6.410 -0.934 1.00 94.88 86 MET A CA 1
ATOM 677 C C . MET A 1 86 ? 4.601 -7.553 -1.857 1.00 94.88 86 MET A C 1
ATOM 679 O O . MET A 1 86 ? 4.767 -7.342 -3.058 1.00 94.88 86 MET A O 1
ATOM 683 N N . VAL A 1 87 ? 4.687 -8.776 -1.333 1.00 93.88 87 VAL A N 1
ATOM 684 C CA . VAL A 1 87 ? 5.117 -9.949 -2.111 1.00 93.88 87 VAL A CA 1
ATOM 685 C C . VAL A 1 87 ? 4.097 -10.313 -3.193 1.00 93.88 87 VAL A C 1
ATOM 687 O O . VAL A 1 87 ? 4.466 -10.602 -4.331 1.00 93.88 87 VAL A O 1
ATOM 690 N N . PHE A 1 88 ? 2.805 -10.283 -2.864 1.00 94.38 88 PHE A N 1
ATOM 691 C CA . PHE A 1 88 ? 1.744 -10.702 -3.777 1.00 94.38 88 PHE A CA 1
ATOM 692 C C . PHE A 1 88 ? 1.571 -9.737 -4.954 1.00 94.38 88 PHE A C 1
ATOM 694 O O . PHE A 1 88 ? 1.331 -10.160 -6.084 1.00 94.38 88 PHE A O 1
ATOM 701 N N . SER A 1 89 ? 1.736 -8.436 -4.727 1.00 93.62 89 SER A N 1
ATOM 702 C CA . SER A 1 89 ? 1.612 -7.440 -5.793 1.00 93.62 89 SER A CA 1
ATOM 703 C C . SER A 1 89 ? 2.660 -7.598 -6.908 1.00 93.62 89 SER A C 1
ATOM 705 O O . SER A 1 89 ? 2.355 -7.320 -8.071 1.00 93.62 89 SER A O 1
ATOM 707 N N . ARG A 1 90 ? 3.854 -8.127 -6.599 1.00 91.69 90 ARG A N 1
ATOM 708 C CA . ARG A 1 90 ? 4.924 -8.399 -7.577 1.00 91.69 90 ARG A CA 1
ATOM 709 C C . ARG A 1 90 ? 4.505 -9.372 -8.672 1.00 91.69 90 ARG A C 1
ATOM 711 O O . ARG A 1 90 ? 4.966 -9.240 -9.803 1.00 91.69 90 ARG A O 1
ATOM 718 N N . PHE A 1 91 ? 3.587 -10.301 -8.390 1.00 90.56 91 PHE A N 1
ATOM 719 C CA . PHE A 1 91 ? 3.050 -11.187 -9.428 1.00 90.56 91 PHE A CA 1
ATOM 720 C C . PHE A 1 91 ? 2.421 -10.412 -10.593 1.00 90.56 91 PHE A C 1
ATOM 722 O O . PHE A 1 91 ? 2.360 -10.940 -11.701 1.00 90.56 91 PHE A O 1
ATOM 729 N N . PHE A 1 92 ? 1.981 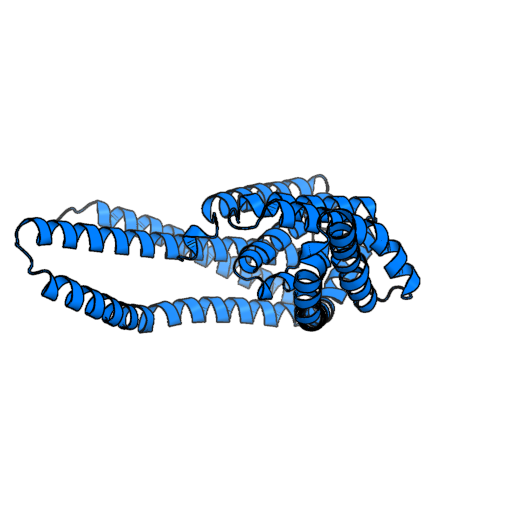-9.169 -10.371 1.00 89.88 92 PHE A N 1
ATOM 730 C CA . PHE A 1 92 ? 1.394 -8.317 -11.403 1.00 89.88 92 PHE A CA 1
ATOM 731 C C . PHE A 1 92 ? 2.385 -7.326 -12.023 1.00 89.88 92 PHE A C 1
ATOM 733 O O . PHE A 1 92 ? 2.138 -6.877 -13.142 1.00 89.88 92 PHE A O 1
ATOM 740 N N . GLY A 1 93 ? 3.493 -7.019 -11.343 1.00 87.25 93 GLY A N 1
ATOM 741 C CA . GLY A 1 93 ? 4.579 -6.162 -11.826 1.00 87.25 93 GLY A CA 1
ATOM 742 C C . GLY A 1 93 ? 5.916 -6.906 -11.848 1.00 87.25 93 GLY A C 1
ATOM 743 O O . GLY A 1 93 ? 6.775 -6.636 -11.010 1.00 87.25 93 GLY A O 1
ATOM 744 N N . PRO A 1 94 ? 6.125 -7.842 -12.793 1.00 83.75 94 PRO A N 1
ATOM 745 C CA . PRO A 1 94 ? 7.301 -8.716 -12.807 1.00 83.75 94 PRO A CA 1
ATOM 746 C C . PRO A 1 94 ? 8.626 -7.977 -13.044 1.00 83.75 94 PRO A C 1
ATOM 748 O O . PRO A 1 94 ? 9.689 -8.572 -12.887 1.00 83.75 94 PRO A O 1
ATOM 751 N N . THR A 1 95 ? 8.574 -6.703 -13.439 1.00 85.50 95 THR A N 1
ATOM 752 C CA . THR A 1 95 ? 9.751 -5.854 -13.636 1.00 85.50 95 THR A CA 1
ATOM 753 C C . THR A 1 95 ? 10.338 -5.313 -12.335 1.00 85.50 95 THR A C 1
ATOM 755 O O . THR A 1 95 ? 11.460 -4.818 -12.363 1.00 85.50 95 THR A O 1
ATOM 758 N N . GLU A 1 96 ? 9.608 -5.380 -11.213 1.00 84.12 96 GLU A N 1
ATOM 759 C CA . GLU A 1 96 ? 10.153 -5.014 -9.901 1.00 84.12 96 GLU A CA 1
ATOM 760 C C . GLU A 1 96 ? 11.186 -6.064 -9.456 1.00 84.12 96 GLU A C 1
ATOM 762 O O . GLU A 1 96 ? 10.939 -7.281 -9.490 1.00 84.12 96 GLU A O 1
ATOM 767 N N . ASP A 1 97 ? 12.358 -5.579 -9.040 1.00 86.31 97 ASP A N 1
ATOM 768 C CA . ASP A 1 97 ? 13.432 -6.422 -8.528 1.00 86.31 97 ASP A CA 1
ATOM 769 C C . ASP A 1 97 ? 12.939 -7.233 -7.313 1.00 86.31 97 ASP A C 1
ATOM 771 O O . ASP A 1 97 ? 12.252 -6.720 -6.421 1.00 86.31 97 ASP A O 1
ATOM 775 N N . MET A 1 98 ? 13.240 -8.534 -7.308 1.00 86.88 98 MET A N 1
ATOM 776 C CA . MET A 1 98 ? 12.799 -9.441 -6.248 1.00 86.88 98 MET A CA 1
ATOM 777 C C . MET A 1 98 ? 13.472 -9.093 -4.926 1.00 86.88 98 MET A C 1
ATOM 779 O O . MET A 1 98 ? 12.794 -9.063 -3.901 1.00 86.88 98 MET A O 1
ATOM 783 N N . ASP A 1 99 ? 14.770 -8.791 -4.958 1.00 85.81 99 ASP A N 1
ATOM 784 C CA . ASP A 1 99 ? 15.535 -8.487 -3.748 1.00 85.81 99 ASP A CA 1
ATOM 785 C C . ASP A 1 99 ? 14.983 -7.225 -3.086 1.00 85.81 99 ASP A C 1
ATOM 787 O O . ASP A 1 99 ? 14.740 -7.191 -1.880 1.00 85.81 99 ASP A O 1
ATOM 791 N N . TYR A 1 100 ? 14.670 -6.225 -3.908 1.00 86.38 100 TYR A N 1
ATOM 792 C CA . TYR A 1 100 ? 13.994 -5.011 -3.478 1.00 86.38 100 TYR A CA 1
ATOM 793 C C . TYR A 1 100 ? 12.611 -5.285 -2.873 1.00 86.38 100 TYR A C 1
ATOM 795 O O . TYR A 1 100 ? 12.292 -4.792 -1.792 1.00 86.38 100 TYR A O 1
ATOM 803 N N . THR A 1 101 ? 11.796 -6.107 -3.541 1.00 90.50 101 THR A N 1
ATOM 804 C CA . THR A 1 101 ? 10.443 -6.450 -3.075 1.00 90.50 101 THR A CA 1
ATOM 805 C C . THR A 1 101 ? 10.475 -7.162 -1.727 1.00 90.50 101 THR A C 1
ATOM 807 O O . THR A 1 101 ? 9.650 -6.863 -0.868 1.00 90.50 101 THR A O 1
ATOM 810 N N . ILE A 1 102 ? 11.401 -8.107 -1.540 1.00 88.88 102 ILE A N 1
ATOM 811 C CA . ILE A 1 102 ? 11.538 -8.866 -0.292 1.00 88.88 102 ILE A CA 1
ATOM 812 C C . ILE A 1 102 ? 11.954 -7.936 0.849 1.00 88.88 102 ILE A C 1
ATOM 814 O O . ILE A 1 102 ? 11.329 -7.983 1.907 1.00 88.88 102 ILE A O 1
ATOM 818 N N . LYS A 1 103 ? 12.963 -7.085 0.630 1.00 89.12 103 LYS A N 1
ATOM 819 C CA . LYS A 1 103 ? 13.431 -6.120 1.637 1.00 89.12 103 LYS A CA 1
ATOM 820 C C . LYS A 1 103 ? 12.328 -5.159 2.060 1.00 89.12 103 LYS A C 1
ATOM 822 O O . LYS A 1 103 ? 11.999 -5.029 3.234 1.00 89.12 103 LYS A O 1
ATOM 827 N N . ASP A 1 104 ? 11.657 -4.552 1.084 1.00 90.88 104 ASP A N 1
ATOM 828 C CA . ASP A 1 104 ? 10.548 -3.643 1.369 1.00 90.88 104 ASP A CA 1
ATOM 829 C C . ASP A 1 104 ? 9.387 -4.407 2.042 1.00 90.88 104 ASP A C 1
ATOM 831 O O . ASP A 1 104 ? 8.788 -3.917 2.990 1.00 90.88 104 ASP A O 1
ATOM 835 N N . ALA A 1 105 ? 9.118 -5.668 1.679 1.00 93.56 105 ALA A N 1
ATOM 836 C CA . ALA A 1 105 ? 8.137 -6.494 2.390 1.00 93.56 105 ALA A CA 1
ATOM 837 C C . ALA A 1 105 ? 8.482 -6.710 3.873 1.00 93.56 105 ALA A C 1
ATOM 839 O O . ALA A 1 105 ? 7.583 -6.649 4.719 1.00 93.56 105 ALA A O 1
ATOM 840 N N . PHE A 1 106 ? 9.752 -6.953 4.209 1.00 91.62 106 PHE A N 1
ATOM 841 C CA . PHE A 1 106 ? 10.197 -7.042 5.603 1.00 91.62 106 PHE A CA 1
ATOM 842 C C . PHE A 1 106 ? 10.073 -5.701 6.326 1.00 91.62 106 PHE A C 1
ATOM 844 O O . PHE A 1 106 ? 9.561 -5.662 7.448 1.00 91.62 106 PHE A O 1
ATOM 851 N N . ALA A 1 107 ? 10.431 -4.603 5.667 1.00 93.50 107 ALA A N 1
ATOM 852 C CA . ALA A 1 107 ? 10.245 -3.263 6.201 1.00 93.50 107 ALA A CA 1
ATOM 853 C C . ALA A 1 107 ? 8.771 -2.975 6.547 1.00 93.50 107 ALA A C 1
ATOM 855 O O . ALA A 1 107 ? 8.468 -2.497 7.641 1.00 93.50 107 ALA A O 1
ATOM 856 N N . PHE A 1 108 ? 7.829 -3.367 5.683 1.00 95.19 108 PHE A N 1
ATOM 857 C CA . PHE A 1 108 ? 6.392 -3.295 5.976 1.00 95.19 108 PHE A CA 1
ATOM 858 C C . PHE A 1 108 ? 5.967 -4.203 7.133 1.00 95.19 108 PHE A C 1
ATOM 860 O O . PHE A 1 108 ? 5.143 -3.798 7.958 1.00 95.19 108 PHE A O 1
ATOM 867 N N . PHE A 1 109 ? 6.524 -5.415 7.221 1.00 94.44 109 PHE A N 1
ATOM 868 C CA . PHE A 1 109 ? 6.238 -6.333 8.323 1.00 94.44 109 PHE A CA 1
ATOM 869 C C . PHE A 1 109 ? 6.607 -5.717 9.675 1.00 94.44 109 PHE A C 1
ATOM 871 O O . PHE A 1 109 ? 5.770 -5.638 10.579 1.00 94.44 109 PHE A O 1
ATOM 878 N N . PHE A 1 110 ? 7.849 -5.247 9.805 1.00 91.50 110 PHE A N 1
ATOM 879 C CA . PHE A 1 110 ? 8.349 -4.642 11.037 1.00 91.50 110 PHE A CA 1
ATOM 880 C C . PHE A 1 110 ? 7.706 -3.282 11.311 1.00 91.50 110 PHE A C 1
ATOM 882 O O . PHE A 1 110 ? 7.338 -3.010 12.454 1.00 91.50 110 PHE A O 1
ATOM 889 N N . GLY A 1 111 ? 7.483 -2.460 10.284 1.00 93.56 111 GLY A N 1
ATOM 890 C CA . GLY A 1 111 ? 6.731 -1.216 10.417 1.00 93.56 111 GLY A CA 1
ATOM 891 C C . GLY A 1 111 ? 5.327 -1.458 10.971 1.00 93.56 111 GLY A C 1
ATOM 892 O O . GLY A 1 111 ? 4.916 -0.804 11.934 1.00 93.56 111 GLY A O 1
ATOM 893 N N . GLY A 1 112 ? 4.608 -2.449 10.436 1.00 94.62 112 GLY A N 1
ATOM 894 C CA . GLY A 1 112 ? 3.269 -2.813 10.902 1.00 94.62 112 GLY A CA 1
ATOM 895 C C . GLY A 1 112 ? 3.290 -3.318 12.344 1.00 94.62 112 GLY A C 1
ATOM 896 O O . GLY A 1 112 ? 2.469 -2.898 13.160 1.00 94.62 112 GLY A O 1
ATOM 897 N N . LEU A 1 113 ? 4.290 -4.135 12.691 1.00 93.00 113 LEU A N 1
ATOM 898 C CA . LEU A 1 113 ? 4.493 -4.646 14.046 1.00 93.00 113 LEU A CA 1
ATOM 899 C C . LEU A 1 113 ? 4.753 -3.529 15.072 1.00 93.00 113 LEU A C 1
ATOM 901 O O . LEU A 1 113 ? 4.233 -3.599 16.185 1.00 93.00 113 LEU A O 1
ATOM 905 N N . LEU A 1 114 ? 5.529 -2.505 14.702 1.00 91.88 114 LEU A N 1
ATOM 906 C CA . LEU A 1 114 ? 5.889 -1.374 15.568 1.00 91.88 114 LEU A CA 1
ATOM 907 C C . LEU A 1 114 ? 4.810 -0.284 15.637 1.00 91.88 114 LEU A C 1
ATOM 909 O O . LEU A 1 114 ? 4.799 0.515 16.575 1.00 91.88 114 LEU A O 1
ATOM 913 N N . THR A 1 115 ? 3.876 -0.257 14.687 1.00 95.75 115 THR A N 1
ATOM 914 C CA . THR A 1 115 ? 2.849 0.792 14.596 1.00 95.75 115 THR A CA 1
ATOM 915 C C . THR A 1 115 ? 2.024 0.984 15.874 1.00 95.75 115 THR A C 1
ATOM 917 O O . THR A 1 115 ? 1.820 2.139 16.246 1.00 95.75 115 THR A O 1
ATOM 920 N N . PRO A 1 116 ? 1.577 -0.058 16.606 1.00 92.62 116 PRO A N 1
ATOM 921 C CA . PRO A 1 116 ? 0.844 0.148 17.857 1.00 92.62 116 PRO A CA 1
ATOM 922 C C . PRO A 1 116 ? 1.656 0.930 18.900 1.00 92.62 116 PRO A C 1
ATOM 924 O O . PRO A 1 116 ? 1.101 1.742 19.639 1.00 92.62 116 PRO A O 1
ATOM 927 N N . VAL A 1 117 ? 2.981 0.735 18.926 1.00 91.38 117 VAL A N 1
ATOM 928 C CA . VAL A 1 117 ? 3.893 1.491 19.797 1.00 91.38 117 VAL A CA 1
ATOM 929 C C . VAL A 1 117 ? 3.973 2.945 19.338 1.00 91.38 117 VAL A C 1
ATOM 931 O O . VAL A 1 117 ? 3.849 3.849 20.160 1.00 91.38 117 VAL A O 1
ATOM 934 N N . PHE A 1 118 ? 4.111 3.194 18.032 1.00 91.06 118 PHE A N 1
ATOM 935 C CA . PHE A 1 118 ? 4.097 4.553 17.478 1.00 91.06 118 PHE A CA 1
ATOM 936 C C . PHE A 1 118 ? 2.782 5.283 17.778 1.00 91.06 118 PHE A C 1
ATOM 938 O O . PHE A 1 118 ? 2.797 6.436 18.207 1.00 91.06 118 PHE A O 1
ATOM 945 N N . TYR A 1 119 ? 1.647 4.604 17.630 1.00 93.62 119 TYR A N 1
ATOM 946 C CA . TYR A 1 119 ? 0.334 5.172 17.922 1.00 93.62 119 TYR A CA 1
ATOM 947 C C . TYR A 1 119 ? 0.182 5.557 19.399 1.00 93.62 119 TYR A C 1
ATOM 949 O O . TYR A 1 119 ? -0.304 6.643 19.717 1.00 93.62 119 TYR A O 1
ATOM 957 N N . ALA A 1 120 ? 0.679 4.719 20.313 1.00 91.25 120 ALA A N 1
ATOM 958 C CA . ALA A 1 120 ? 0.719 5.045 21.735 1.00 91.25 120 ALA A CA 1
ATOM 959 C C . ALA A 1 120 ? 1.649 6.237 22.043 1.00 91.25 120 ALA A C 1
ATOM 961 O O . ALA A 1 120 ? 1.260 7.139 22.783 1.00 91.25 120 ALA A O 1
ATOM 962 N N . LEU A 1 121 ? 2.848 6.283 21.447 1.00 91.06 121 LEU A N 1
ATOM 963 C CA . LEU A 1 121 ? 3.829 7.360 21.666 1.00 91.06 121 LEU A CA 1
ATOM 964 C C . LEU A 1 121 ? 3.350 8.727 21.162 1.00 91.06 121 LEU A C 1
ATOM 966 O O . LEU A 1 121 ? 3.737 9.761 21.700 1.00 91.06 121 LEU A O 1
ATOM 970 N N . THR A 1 122 ? 2.516 8.742 20.126 1.00 90.88 122 THR A N 1
ATOM 971 C CA . THR A 1 122 ? 2.014 9.975 19.500 1.00 90.88 122 THR A CA 1
ATOM 972 C C . THR A 1 122 ? 0.718 10.493 20.123 1.00 90.88 122 THR A C 1
ATOM 974 O O . THR A 1 122 ? 0.095 11.391 19.555 1.00 90.88 122 THR A O 1
ATOM 977 N N . ASN A 1 123 ? 0.298 9.951 21.273 1.00 90.94 123 ASN A N 1
ATOM 978 C CA . ASN A 1 123 ? -1.001 10.238 21.889 1.00 90.94 123 ASN A CA 1
ATOM 979 C C . ASN A 1 123 ? -2.166 10.011 20.911 1.00 90.94 123 ASN A C 1
ATOM 981 O O . ASN A 1 123 ? -3.054 10.853 20.798 1.00 90.94 123 ASN A O 1
ATOM 985 N N . GLN A 1 124 ? -2.145 8.884 20.191 1.00 88.81 124 GLN A N 1
ATOM 986 C CA . GLN A 1 124 ? -3.207 8.473 19.265 1.00 88.81 124 GLN A CA 1
ATOM 987 C C . GLN A 1 124 ? -3.367 9.387 18.035 1.00 88.81 124 GLN A C 1
ATOM 989 O O . GLN A 1 124 ? -4.407 9.391 17.375 1.00 88.81 124 GLN A O 1
ATOM 994 N N . ASN A 1 125 ? -2.331 10.150 17.674 1.00 87.56 125 ASN A N 1
ATOM 995 C CA . ASN A 1 125 ? -2.348 10.960 16.460 1.00 87.56 125 ASN A CA 1
ATOM 996 C C . ASN A 1 125 ? -2.010 10.101 15.229 1.00 87.56 125 ASN A C 1
ATOM 998 O O . ASN A 1 125 ? -0.847 9.752 14.991 1.00 87.56 125 ASN A O 1
ATOM 1002 N N . LEU A 1 126 ? -3.027 9.797 14.416 1.00 87.44 126 LEU A N 1
ATOM 1003 C CA . LEU A 1 126 ? -2.895 8.946 13.230 1.00 87.44 126 LEU A CA 1
ATOM 1004 C C . LEU A 1 126 ? -1.902 9.505 12.199 1.00 87.44 126 LEU A C 1
ATOM 1006 O O . LEU A 1 126 ? -1.105 8.751 11.647 1.00 87.44 126 LEU A O 1
ATOM 1010 N N . LEU A 1 127 ? -1.898 10.821 11.967 1.00 87.56 127 LEU A N 1
ATOM 1011 C CA . LEU A 1 127 ? -1.003 11.446 10.988 1.00 87.56 127 LEU A CA 1
ATOM 1012 C C . LEU A 1 127 ? 0.467 11.296 11.397 1.00 87.56 127 LEU A C 1
ATOM 1014 O O . LEU A 1 127 ? 1.307 10.904 10.591 1.00 87.56 127 LEU A O 1
ATOM 1018 N N . ILE A 1 128 ? 0.779 11.573 12.664 1.00 85.62 128 ILE A N 1
ATOM 1019 C CA . ILE A 1 128 ? 2.149 11.424 13.175 1.00 85.62 128 ILE A CA 1
ATOM 1020 C C . ILE A 1 128 ? 2.545 9.942 13.189 1.00 85.62 128 ILE A C 1
ATOM 1022 O O . ILE A 1 128 ? 3.678 9.603 12.858 1.00 85.62 128 ILE A O 1
ATOM 1026 N N . THR A 1 129 ? 1.602 9.049 13.489 1.00 91.19 129 THR A N 1
ATOM 1027 C CA . THR A 1 129 ? 1.818 7.596 13.431 1.00 91.19 129 THR A CA 1
ATOM 1028 C C . THR A 1 129 ? 2.173 7.125 12.025 1.00 91.19 129 THR A C 1
ATOM 1030 O O . THR A 1 129 ? 3.140 6.383 11.871 1.00 91.19 129 THR A O 1
ATOM 1033 N N . MET A 1 130 ? 1.463 7.603 10.999 1.00 89.88 130 MET A N 1
ATOM 1034 C CA . MET A 1 130 ? 1.790 7.351 9.591 1.00 89.88 130 MET A CA 1
ATOM 1035 C C . MET A 1 130 ? 3.214 7.808 9.246 1.00 89.88 130 MET A C 1
ATOM 1037 O O . MET A 1 130 ? 3.948 7.097 8.556 1.00 89.88 130 MET A O 1
ATOM 1041 N N . TYR A 1 131 ? 3.647 8.962 9.764 1.00 87.38 131 TYR A N 1
ATOM 1042 C CA . TYR A 1 131 ? 5.019 9.435 9.564 1.00 87.38 131 TYR A CA 1
ATOM 1043 C C . TYR A 1 131 ? 6.060 8.564 10.257 1.00 87.38 131 TYR A C 1
ATOM 1045 O O . TYR A 1 131 ? 7.070 8.236 9.638 1.00 87.38 131 TYR A O 1
ATOM 1053 N N . LEU A 1 132 ? 5.825 8.154 11.505 1.00 87.94 132 LEU A N 1
ATOM 1054 C CA . LEU A 1 132 ? 6.738 7.252 12.212 1.00 87.94 132 LEU A CA 1
ATOM 1055 C C . LEU A 1 132 ? 6.799 5.877 11.543 1.00 87.94 132 LEU A C 1
ATOM 1057 O O . LEU A 1 132 ? 7.887 5.323 11.393 1.00 87.94 132 LEU A O 1
ATOM 1061 N N . PHE A 1 133 ? 5.661 5.360 11.076 1.00 93.06 133 PHE A N 1
ATOM 1062 C CA . PHE A 1 133 ? 5.612 4.143 10.273 1.00 93.06 133 PHE A CA 1
ATOM 1063 C C . PHE A 1 133 ? 6.478 4.275 9.019 1.00 93.06 133 PHE A C 1
ATOM 1065 O O . PHE A 1 133 ? 7.338 3.433 8.793 1.00 93.06 133 PHE A O 1
ATOM 1072 N N . THR A 1 134 ? 6.311 5.350 8.248 1.00 90.38 134 THR A N 1
ATOM 1073 C CA . THR A 1 134 ? 7.047 5.544 6.990 1.00 90.38 134 THR A CA 1
ATOM 1074 C C . THR A 1 134 ? 8.549 5.729 7.242 1.00 90.38 134 THR A C 1
ATOM 1076 O O . THR A 1 134 ? 9.377 5.049 6.643 1.00 90.38 134 THR A O 1
ATOM 1079 N N . LEU A 1 135 ? 8.925 6.627 8.159 1.00 87.06 135 LEU A N 1
ATOM 1080 C CA . LEU A 1 135 ? 10.324 6.999 8.393 1.00 87.06 135 LEU A CA 1
ATOM 1081 C C . LEU A 1 135 ? 11.103 5.936 9.166 1.00 87.06 135 LEU A C 1
ATOM 1083 O O . LEU A 1 135 ? 12.214 5.584 8.781 1.00 87.06 135 LEU A O 1
ATOM 1087 N N . ILE A 1 136 ? 10.551 5.450 10.277 1.00 85.81 136 ILE A N 1
ATOM 1088 C CA . ILE A 1 136 ? 11.255 4.533 11.182 1.00 85.81 136 ILE A CA 1
ATOM 1089 C C . ILE A 1 136 ? 10.947 3.091 10.799 1.00 85.81 136 ILE A C 1
ATOM 1091 O O . ILE A 1 136 ? 11.863 2.283 10.671 1.00 85.81 136 ILE A O 1
ATOM 1095 N N . GLY A 1 137 ? 9.664 2.777 10.613 1.00 88.44 137 GLY A N 1
ATOM 1096 C CA . GLY A 1 137 ? 9.210 1.429 10.289 1.00 88.44 137 GLY A CA 1
ATOM 1097 C C . GLY A 1 137 ? 9.681 0.977 8.911 1.00 88.44 137 GLY A C 1
ATOM 1098 O O . GLY A 1 137 ? 10.399 -0.005 8.811 1.00 88.44 137 GLY A O 1
ATOM 1099 N N . ARG A 1 138 ? 9.314 1.704 7.855 1.00 90.31 138 ARG A N 1
ATOM 1100 C CA . ARG A 1 138 ? 9.623 1.326 6.476 1.00 90.31 138 ARG A CA 1
ATOM 1101 C C . ARG A 1 138 ? 11.052 1.714 6.091 1.00 90.31 138 ARG A C 1
ATOM 1103 O O . ARG A 1 138 ? 11.891 0.845 5.888 1.00 90.31 138 ARG A O 1
ATOM 1110 N N . TYR 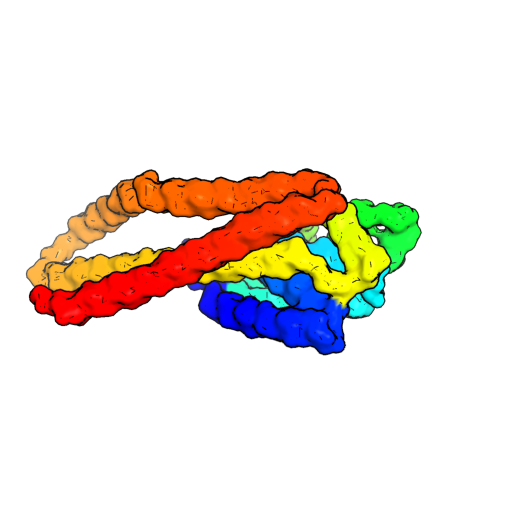A 1 139 ? 11.378 3.004 6.046 1.00 88.50 139 TYR A N 1
ATOM 1111 C CA . TYR A 1 139 ? 12.700 3.448 5.580 1.00 88.50 139 TYR A CA 1
ATOM 1112 C C . TYR A 1 139 ? 13.837 3.088 6.534 1.00 88.50 139 TYR A C 1
ATOM 1114 O O . TYR A 1 139 ? 14.904 2.679 6.081 1.00 88.50 139 TYR A O 1
ATOM 1122 N N . GLY A 1 140 ? 13.616 3.196 7.846 1.00 86.75 140 GLY A N 1
ATOM 1123 C CA . GLY A 1 140 ? 14.613 2.829 8.849 1.00 86.75 140 GLY A CA 1
ATOM 1124 C C . GLY A 1 140 ? 14.980 1.346 8.800 1.00 86.75 140 GLY A C 1
ATOM 1125 O O . GLY A 1 140 ? 16.166 1.017 8.782 1.00 86.75 140 GLY A O 1
ATOM 1126 N N . VAL A 1 141 ? 13.985 0.454 8.727 1.00 88.12 141 VAL A N 1
ATOM 1127 C CA . VAL A 1 141 ? 14.233 -0.995 8.616 1.00 88.12 141 VAL A CA 1
ATOM 1128 C C . VAL A 1 141 ? 14.855 -1.340 7.266 1.00 88.12 141 VAL A C 1
ATOM 1130 O O . VAL A 1 141 ? 15.845 -2.063 7.238 1.00 88.12 141 VAL A O 1
ATOM 1133 N N . TYR A 1 142 ? 14.361 -0.759 6.170 1.00 87.88 142 TYR A N 1
ATOM 1134 C CA . TYR A 1 142 ? 14.930 -0.969 4.838 1.00 87.88 142 TYR A CA 1
ATOM 1135 C C . TYR A 1 142 ? 16.422 -0.572 4.777 1.00 87.88 142 TYR A C 1
ATOM 1137 O O . TYR A 1 142 ? 17.262 -1.346 4.319 1.00 87.88 142 TYR A O 1
ATOM 1145 N N . LEU A 1 143 ? 16.793 0.595 5.321 1.00 85.31 143 LEU A N 1
ATOM 1146 C CA . LEU A 1 143 ? 18.196 1.030 5.387 1.00 85.31 143 LEU A CA 1
ATOM 1147 C C . LEU A 1 143 ? 19.051 0.159 6.311 1.00 85.31 143 LEU A C 1
ATOM 1149 O O . LEU A 1 143 ? 20.235 -0.045 6.038 1.00 85.31 143 LEU A O 1
ATOM 1153 N N . LEU A 1 144 ? 18.479 -0.343 7.407 1.00 82.69 144 LEU A N 1
ATOM 1154 C CA . LEU A 1 144 ? 19.176 -1.267 8.298 1.00 82.69 144 LEU A CA 1
ATOM 1155 C C . LEU A 1 144 ? 19.493 -2.585 7.579 1.00 82.69 144 LEU A C 1
ATOM 1157 O O . LEU A 1 144 ? 20.599 -3.109 7.719 1.00 82.69 144 LEU A O 1
ATOM 1161 N N . GLU A 1 145 ? 18.556 -3.096 6.782 1.00 81.69 145 GLU A N 1
ATOM 1162 C CA . GLU A 1 145 ? 18.776 -4.271 5.937 1.00 81.69 145 GLU A CA 1
ATOM 1163 C C . GLU A 1 145 ? 19.877 -4.017 4.905 1.00 81.69 145 GLU A C 1
ATOM 1165 O O . GLU A 1 145 ? 20.783 -4.842 4.763 1.00 81.69 145 GLU A O 1
ATOM 1170 N N . ASP A 1 146 ? 19.869 -2.862 4.237 1.00 82.50 146 ASP A N 1
ATOM 1171 C CA . ASP A 1 146 ? 20.935 -2.503 3.298 1.00 82.50 146 ASP A CA 1
ATOM 1172 C C . ASP A 1 146 ? 22.294 -2.375 3.983 1.00 82.50 146 ASP A C 1
ATOM 1174 O O . ASP A 1 146 ? 23.296 -2.840 3.443 1.00 82.50 146 ASP A O 1
ATOM 1178 N N . PHE A 1 147 ? 22.345 -1.807 5.187 1.00 81.56 147 PHE A N 1
ATOM 1179 C CA . PHE A 1 147 ? 23.581 -1.697 5.956 1.00 81.56 147 PHE A CA 1
ATOM 1180 C C . PHE A 1 147 ? 24.182 -3.069 6.300 1.00 81.56 147 PHE A C 1
ATOM 1182 O O . PHE A 1 147 ? 25.400 -3.237 6.241 1.00 81.56 147 PHE A O 1
ATOM 1189 N N . ILE A 1 148 ? 23.341 -4.053 6.637 1.00 78.69 148 ILE A N 1
ATOM 1190 C CA . ILE A 1 148 ? 23.781 -5.396 7.043 1.00 78.69 148 ILE A CA 1
ATOM 1191 C C . ILE A 1 148 ? 24.124 -6.268 5.829 1.00 78.69 148 ILE A C 1
ATOM 1193 O O . ILE A 1 148 ? 25.150 -6.950 5.834 1.00 78.69 148 ILE A O 1
ATOM 1197 N N . PHE A 1 149 ? 23.273 -6.273 4.801 1.00 79.75 149 PHE A N 1
ATOM 1198 C CA . PHE A 1 149 ? 23.354 -7.245 3.706 1.00 79.75 149 PHE A CA 1
ATOM 1199 C C . PHE A 1 149 ? 23.994 -6.689 2.431 1.00 79.75 149 PHE A C 1
ATOM 1201 O O . PHE A 1 149 ? 24.629 -7.442 1.692 1.00 79.75 149 PHE A O 1
ATOM 1208 N N . THR A 1 150 ? 23.850 -5.391 2.150 1.00 80.81 150 THR A N 1
ATOM 1209 C CA . THR A 1 150 ? 24.319 -4.768 0.898 1.00 80.81 150 THR A CA 1
ATOM 1210 C C . THR A 1 150 ? 24.891 -3.359 1.119 1.00 80.81 150 THR A C 1
ATOM 1212 O O . THR A 1 150 ? 24.416 -2.393 0.512 1.00 80.81 150 THR A O 1
ATOM 1215 N N . PRO A 1 151 ? 25.954 -3.207 1.935 1.00 78.06 151 PRO A N 1
ATOM 1216 C CA . PRO A 1 151 ? 26.433 -1.897 2.390 1.00 78.06 151 PRO A CA 1
ATOM 1217 C C . PRO A 1 151 ? 26.903 -0.977 1.253 1.00 78.06 151 PRO A C 1
ATOM 1219 O O . PRO A 1 151 ? 26.896 0.242 1.396 1.00 78.06 151 PRO A O 1
ATOM 1222 N N . GLY A 1 152 ? 27.282 -1.536 0.098 1.00 80.62 152 GLY A N 1
ATOM 1223 C CA . GLY A 1 152 ? 27.707 -0.761 -1.072 1.00 80.62 152 GLY A CA 1
ATOM 1224 C C . GLY A 1 152 ? 26.600 0.072 -1.734 1.00 80.62 152 GLY A C 1
ATOM 1225 O O . GLY A 1 152 ? 26.915 0.969 -2.512 1.00 80.62 152 GLY A O 1
ATOM 1226 N N . LEU A 1 153 ? 25.324 -0.197 -1.436 1.00 78.12 153 LEU A N 1
ATOM 1227 C CA . LEU A 1 153 ? 24.174 0.487 -2.045 1.00 78.12 153 LEU A CA 1
ATOM 1228 C C . LEU A 1 153 ? 23.548 1.556 -1.134 1.00 78.12 153 LEU A C 1
ATOM 1230 O O . LEU A 1 153 ? 22.740 2.360 -1.597 1.00 78.12 153 LEU A O 1
ATOM 1234 N N . ILE A 1 154 ? 23.996 1.645 0.122 1.00 81.06 154 ILE A N 1
ATOM 1235 C CA . ILE A 1 154 ? 23.350 2.454 1.163 1.00 81.06 154 ILE A CA 1
ATOM 1236 C C . ILE A 1 154 ? 23.232 3.941 0.807 1.00 81.06 154 ILE A C 1
ATOM 1238 O O . ILE A 1 154 ? 22.211 4.563 1.075 1.00 81.06 154 ILE A O 1
ATOM 1242 N N . TRP A 1 155 ? 24.248 4.525 0.164 1.00 79.81 155 TRP A N 1
ATOM 1243 C CA . TRP A 1 155 ? 24.238 5.947 -0.195 1.00 79.81 155 TRP A CA 1
ATOM 1244 C C . TRP A 1 155 ? 23.239 6.266 -1.303 1.00 79.81 155 TRP A C 1
ATOM 1246 O O . TRP A 1 155 ? 22.615 7.327 -1.287 1.00 79.81 155 TRP A O 1
ATOM 1256 N N . ARG A 1 156 ? 23.079 5.343 -2.256 1.00 79.88 156 ARG A N 1
ATOM 1257 C CA . ARG A 1 156 ? 22.079 5.465 -3.316 1.00 79.88 156 ARG A CA 1
ATOM 1258 C C . ARG A 1 156 ? 20.682 5.386 -2.712 1.00 79.88 156 ARG A C 1
ATOM 1260 O O . ARG A 1 156 ? 19.848 6.238 -3.008 1.00 79.88 156 ARG A O 1
ATOM 1267 N N . ASP A 1 157 ? 20.458 4.402 -1.849 1.00 80.75 157 ASP A N 1
ATOM 1268 C CA . ASP A 1 157 ? 19.137 4.123 -1.287 1.00 80.75 157 ASP A CA 1
ATOM 1269 C C . ASP A 1 157 ? 18.728 5.208 -0.273 1.00 80.75 157 ASP A C 1
ATOM 1271 O O . ASP A 1 157 ? 17.593 5.683 -0.300 1.00 80.75 157 ASP A O 1
ATOM 1275 N N . LEU A 1 158 ? 19.683 5.747 0.496 1.00 78.81 158 LEU A N 1
ATOM 1276 C CA . LEU A 1 158 ? 19.486 6.950 1.311 1.00 78.81 158 LEU A CA 1
ATOM 1277 C C . LEU A 1 158 ? 19.098 8.168 0.458 1.00 78.81 158 LEU A C 1
ATOM 1279 O O . LEU A 1 158 ? 18.201 8.919 0.834 1.00 78.81 158 LEU A O 1
ATOM 1283 N N . GLY A 1 159 ? 19.746 8.368 -0.695 1.00 74.81 159 GLY A N 1
ATOM 1284 C CA . GLY A 1 159 ? 19.407 9.453 -1.619 1.00 74.81 159 GLY A CA 1
ATOM 1285 C C . GLY A 1 159 ? 17.979 9.345 -2.164 1.00 74.81 159 GLY A C 1
ATOM 1286 O O . GLY A 1 159 ? 17.262 10.346 -2.210 1.00 74.81 159 GLY A O 1
ATOM 1287 N N . LEU A 1 160 ? 17.546 8.132 -2.521 1.00 76.19 160 LEU A N 1
ATOM 1288 C CA . LEU A 1 160 ? 16.175 7.863 -2.966 1.00 76.19 160 LEU A CA 1
ATOM 1289 C C . LEU A 1 160 ? 15.159 8.112 -1.847 1.00 76.19 160 LEU A C 1
ATOM 1291 O O . LEU A 1 160 ? 14.151 8.776 -2.079 1.00 76.19 160 LEU A O 1
ATOM 1295 N N . ILE A 1 161 ? 15.455 7.659 -0.627 1.00 81.62 161 ILE A N 1
ATOM 1296 C CA . ILE A 1 161 ? 14.605 7.889 0.546 1.00 81.62 161 ILE A CA 1
ATOM 1297 C C . ILE A 1 161 ? 14.464 9.385 0.833 1.00 81.62 161 ILE A C 1
ATOM 1299 O O . ILE A 1 161 ? 13.350 9.871 1.008 1.00 81.62 161 ILE A O 1
ATOM 1303 N N . LEU A 1 162 ? 15.561 10.148 0.825 1.00 75.00 162 LEU A N 1
ATOM 1304 C CA . LEU A 1 162 ? 15.512 11.597 1.054 1.00 75.00 162 LEU A CA 1
ATOM 1305 C C . LEU A 1 162 ? 14.659 12.329 0.008 1.00 75.00 162 LEU A C 1
ATOM 1307 O O . LEU A 1 162 ? 13.982 13.299 0.349 1.00 75.00 162 LEU A O 1
ATOM 1311 N N . ALA A 1 163 ? 14.660 11.859 -1.242 1.00 72.12 163 ALA A N 1
ATOM 1312 C CA . ALA A 1 163 ? 13.794 12.390 -2.293 1.00 72.12 163 ALA A CA 1
ATOM 1313 C C . ALA A 1 163 ? 12.322 11.961 -2.132 1.00 72.12 163 ALA A C 1
ATOM 1315 O O . ALA A 1 163 ? 11.425 12.729 -2.482 1.00 72.12 163 ALA A O 1
ATOM 1316 N N . GLY A 1 164 ? 12.072 10.764 -1.594 1.00 72.56 164 GLY A N 1
ATOM 1317 C CA . GLY A 1 164 ? 10.737 10.207 -1.369 1.00 72.56 164 GLY A CA 1
ATOM 1318 C C . GLY A 1 164 ? 10.012 10.765 -0.140 1.00 72.56 164 GLY A C 1
ATOM 1319 O O . GLY A 1 164 ? 8.804 10.996 -0.177 1.00 72.56 164 GLY A O 1
ATOM 1320 N N . VAL A 1 165 ? 10.736 11.092 0.938 1.00 77.38 165 VAL A N 1
ATOM 1321 C CA . VAL A 1 165 ? 10.155 11.598 2.202 1.00 77.38 165 VAL A CA 1
ATOM 1322 C C . VAL A 1 165 ? 9.184 12.778 2.009 1.00 77.38 165 VAL A C 1
ATOM 1324 O O . VAL A 1 165 ? 8.085 12.720 2.568 1.00 77.38 165 VAL A O 1
ATOM 1327 N N . PRO A 1 166 ? 9.499 13.831 1.226 1.00 76.94 166 PRO A N 1
ATOM 1328 C CA . PRO A 1 166 ? 8.550 14.916 0.968 1.00 76.94 166 PRO A CA 1
ATOM 1329 C C . PRO A 1 166 ? 7.267 14.453 0.262 1.00 76.94 166 PRO A C 1
ATOM 1331 O O . PRO A 1 166 ? 6.182 14.957 0.558 1.00 76.94 166 PRO A O 1
ATOM 1334 N N . LEU A 1 167 ? 7.374 13.488 -0.655 1.00 77.50 167 LEU A N 1
ATOM 1335 C CA . LEU A 1 167 ? 6.227 12.946 -1.379 1.00 77.50 167 LEU A CA 1
ATOM 1336 C C . LEU A 1 167 ? 5.360 12.072 -0.471 1.00 77.50 167 LEU A C 1
ATOM 1338 O O . LEU A 1 167 ? 4.136 12.218 -0.475 1.00 77.50 167 LEU A O 1
ATOM 1342 N N . ALA A 1 168 ? 5.983 11.225 0.347 1.00 76.62 168 ALA A N 1
ATOM 1343 C CA . ALA A 1 168 ? 5.288 10.451 1.365 1.00 76.62 168 ALA A CA 1
ATOM 1344 C C . ALA A 1 168 ? 4.575 11.375 2.365 1.00 76.62 168 ALA A C 1
ATOM 1346 O O . ALA A 1 168 ? 3.423 11.138 2.722 1.00 76.62 168 ALA A O 1
ATOM 1347 N N . TYR A 1 169 ? 5.213 12.484 2.762 1.00 76.50 169 TYR A N 1
ATOM 1348 C CA . TYR A 1 169 ? 4.600 13.494 3.627 1.00 76.50 169 TYR A CA 1
ATOM 1349 C C . TYR A 1 169 ? 3.324 14.084 3.014 1.00 76.50 169 TYR A C 1
ATOM 1351 O O . TYR A 1 169 ? 2.262 14.110 3.647 1.00 76.50 169 TYR A O 1
ATOM 1359 N N . PHE A 1 170 ? 3.421 14.530 1.761 1.00 78.31 170 PHE A N 1
ATOM 1360 C CA . PHE A 1 170 ? 2.299 15.120 1.038 1.00 78.31 170 PHE A CA 1
ATOM 1361 C C . PHE A 1 170 ? 1.156 14.115 0.847 1.00 78.31 170 PHE A C 1
ATOM 1363 O O . PHE A 1 170 ? 0.001 14.422 1.148 1.00 78.31 170 PHE A O 1
ATOM 1370 N N . THR A 1 171 ? 1.484 12.894 0.425 1.00 77.88 171 THR A N 1
ATOM 1371 C CA . THR A 1 171 ? 0.507 11.822 0.201 1.00 77.88 171 THR A CA 1
ATOM 1372 C C . THR A 1 171 ? -0.186 11.439 1.506 1.00 77.88 171 THR A C 1
ATOM 1374 O O . THR A 1 171 ? -1.412 11.462 1.567 1.00 77.88 171 THR A O 1
ATOM 1377 N N . ASN A 1 172 ? 0.561 11.185 2.582 1.00 78.00 172 ASN A N 1
ATOM 1378 C CA . ASN A 1 172 ? -0.014 10.824 3.880 1.00 78.00 172 ASN A CA 1
ATOM 1379 C C . ASN A 1 172 ? -0.911 11.934 4.446 1.00 78.00 172 ASN A C 1
ATOM 1381 O O . ASN A 1 172 ? -1.980 11.640 4.981 1.00 78.00 172 ASN A O 1
ATOM 1385 N N . THR A 1 173 ? -0.536 13.207 4.270 1.00 78.69 173 THR A N 1
ATOM 1386 C CA . THR A 1 173 ? -1.393 14.345 4.648 1.00 78.69 173 THR A CA 1
ATOM 1387 C C . THR A 1 173 ? -2.718 14.320 3.886 1.00 78.69 173 THR A C 1
ATOM 1389 O O . THR A 1 173 ? -3.786 14.469 4.486 1.00 78.69 173 THR A O 1
ATOM 1392 N N . ILE A 1 174 ? -2.673 14.105 2.568 1.00 77.69 174 ILE A N 1
ATOM 1393 C CA . ILE A 1 174 ? -3.876 14.007 1.731 1.00 77.69 174 ILE A CA 1
ATOM 1394 C C . ILE A 1 174 ? -4.734 12.815 2.160 1.00 77.69 174 ILE A C 1
ATOM 1396 O O . ILE A 1 174 ? -5.939 12.961 2.336 1.00 77.69 174 ILE A O 1
ATOM 1400 N N . LEU A 1 175 ? -4.135 11.647 2.378 1.00 76.31 175 LEU A N 1
ATOM 1401 C CA . LEU A 1 175 ? -4.883 10.442 2.732 1.00 76.31 175 LEU A CA 1
ATOM 1402 C C . LEU A 1 175 ? -5.565 10.563 4.090 1.00 76.31 175 LEU A C 1
ATOM 1404 O O . LEU A 1 175 ? -6.755 10.277 4.198 1.00 76.31 175 LEU A O 1
ATOM 1408 N N . VAL A 1 176 ? -4.851 11.033 5.112 1.00 76.75 176 VAL A N 1
ATOM 1409 C CA . VAL A 1 176 ? -5.432 11.205 6.448 1.00 76.75 176 VAL A CA 1
ATOM 1410 C C . VAL A 1 176 ? -6.505 12.295 6.441 1.00 76.75 176 VAL A C 1
ATOM 1412 O O . VAL A 1 176 ? -7.553 12.111 7.054 1.00 76.75 176 VAL A O 1
ATOM 1415 N N . SER A 1 177 ? -6.302 13.399 5.716 1.00 73.88 177 SER A N 1
ATOM 1416 C CA . SER A 1 177 ? -7.312 14.466 5.640 1.00 73.88 177 SER A CA 1
ATOM 1417 C C . SER A 1 177 ? -8.576 14.053 4.878 1.00 73.88 177 SER A C 1
ATOM 1419 O O . SER A 1 177 ? -9.671 14.448 5.278 1.00 73.88 177 SER A O 1
ATOM 1421 N N . LEU A 1 178 ? -8.451 13.247 3.818 1.00 75.19 178 LEU A N 1
ATOM 1422 C CA . LEU A 1 178 ? -9.592 12.773 3.027 1.00 75.19 178 LEU A CA 1
ATOM 1423 C C . LEU A 1 178 ? -10.309 11.577 3.663 1.00 75.19 178 LEU A C 1
ATOM 1425 O O . LEU A 1 178 ? -11.537 11.509 3.631 1.00 75.19 178 LEU A O 1
ATOM 1429 N N . PHE A 1 179 ? -9.558 10.624 4.216 1.00 76.25 179 PHE A N 1
ATOM 1430 C CA . PHE A 1 179 ? -10.089 9.316 4.605 1.00 76.25 179 PHE A CA 1
ATOM 1431 C C . PHE A 1 179 ? -10.002 9.016 6.100 1.00 76.25 179 PHE A C 1
ATOM 1433 O O . PHE A 1 179 ? -10.717 8.120 6.546 1.00 76.25 179 PHE A O 1
ATOM 1440 N N . GLY A 1 180 ? -9.188 9.744 6.873 1.00 71.50 180 GLY A N 1
ATOM 1441 C CA . GLY A 1 180 ? -8.936 9.456 8.291 1.00 71.50 180 GLY A CA 1
ATOM 1442 C C . GLY A 1 180 ? -10.225 9.361 9.103 1.00 71.50 180 GLY A C 1
ATOM 1443 O O . GLY A 1 180 ? -10.540 8.303 9.628 1.00 71.50 180 GLY A O 1
ATOM 1444 N N . GLU A 1 181 ? -11.054 10.407 9.077 1.00 74.75 181 GLU A N 1
ATOM 1445 C CA . GLU A 1 181 ? -12.309 10.438 9.845 1.00 74.75 181 GLU A CA 1
ATOM 1446 C C . GLU A 1 181 ? -13.316 9.360 9.394 1.00 74.75 181 GLU A C 1
ATOM 1448 O O . GLU A 1 181 ? -14.029 8.773 10.207 1.00 74.75 181 GLU A O 1
ATOM 1453 N N . SER A 1 182 ? -13.373 9.062 8.091 1.00 71.56 182 SER A N 1
ATOM 1454 C CA . SER A 1 182 ? -14.258 8.015 7.557 1.00 71.56 182 SER A CA 1
ATOM 1455 C C . SER A 1 182 ? -13.821 6.614 7.983 1.00 71.56 182 SER A C 1
ATOM 1457 O O . SER A 1 182 ? -14.665 5.729 8.147 1.00 71.56 182 SER A O 1
ATOM 1459 N N . LEU A 1 183 ? -12.515 6.403 8.141 1.00 69.75 183 LEU A N 1
ATOM 1460 C CA . LEU A 1 183 ? -11.947 5.126 8.545 1.00 69.75 183 LEU A CA 1
ATOM 1461 C C . LEU A 1 183 ? -11.956 4.959 10.056 1.00 69.75 183 LEU A C 1
ATOM 1463 O O . LEU A 1 183 ? -12.385 3.904 10.504 1.00 69.75 183 LEU A O 1
ATOM 1467 N N . ASP A 1 184 ? -11.650 5.992 10.836 1.00 69.44 184 ASP A N 1
ATOM 1468 C CA . ASP A 1 184 ? -11.812 5.953 12.294 1.00 69.44 184 ASP A CA 1
ATOM 1469 C C . ASP A 1 184 ? -13.249 5.532 12.654 1.00 69.44 184 ASP A C 1
ATOM 1471 O O . ASP A 1 184 ? -13.465 4.564 13.388 1.00 69.44 184 ASP A O 1
ATOM 1475 N N . ARG A 1 185 ? -14.254 6.131 11.994 1.00 69.12 185 ARG A N 1
ATOM 1476 C CA . ARG A 1 185 ? -15.669 5.734 12.138 1.00 69.12 185 ARG A CA 1
ATOM 1477 C C . ARG A 1 185 ? -15.957 4.297 11.677 1.00 69.12 185 ARG A C 1
ATOM 1479 O O . ARG A 1 185 ? -16.832 3.640 12.246 1.00 69.12 185 ARG A O 1
ATOM 1486 N N . LEU A 1 186 ? -15.258 3.796 10.652 1.00 66.12 186 LEU A N 1
ATOM 1487 C CA . LEU A 1 186 ? -15.388 2.412 10.168 1.00 66.12 186 LEU A CA 1
ATOM 1488 C C . LEU A 1 186 ? -14.968 1.408 11.247 1.00 66.12 186 LEU A C 1
ATOM 1490 O O . LEU A 1 186 ? -15.594 0.356 11.367 1.00 66.12 186 LEU A O 1
ATOM 1494 N N . PHE A 1 187 ? -13.950 1.729 12.045 1.00 64.62 187 PHE A N 1
ATOM 1495 C CA . PHE A 1 187 ? -13.468 0.844 13.103 1.00 64.62 187 PHE A CA 1
ATOM 1496 C C . PHE A 1 187 ? -14.181 1.049 14.443 1.00 64.62 187 PHE A C 1
ATOM 1498 O O . PHE A 1 187 ? -14.449 0.060 15.128 1.00 64.62 187 PHE A O 1
ATOM 1505 N N . GLU A 1 188 ? -14.574 2.278 14.791 1.00 68.06 188 GLU A N 1
ATOM 1506 C CA . GLU A 1 188 ? -15.371 2.561 15.998 1.00 68.06 188 GLU A CA 1
ATOM 1507 C C . GLU A 1 188 ? -16.747 1.884 15.970 1.00 68.06 188 GLU A C 1
ATOM 1509 O O . GLU A 1 188 ? -17.232 1.392 16.989 1.00 68.06 188 GLU A O 1
ATOM 1514 N N . THR A 1 189 ? -17.375 1.789 14.794 1.00 60.06 189 THR A N 1
ATOM 1515 C CA . THR A 1 189 ? -18.676 1.110 14.637 1.00 60.06 189 THR A CA 1
ATOM 1516 C C . THR A 1 189 ? -18.580 -0.426 14.676 1.00 60.06 189 THR A C 1
ATOM 1518 O O . THR A 1 189 ? -19.588 -1.128 14.499 1.00 60.06 189 THR A O 1
ATOM 1521 N N . GLY A 1 190 ? -17.378 -0.954 14.955 1.00 52.50 190 GLY A N 1
ATOM 1522 C CA . GLY A 1 190 ? -16.969 -2.326 14.676 1.00 52.50 190 GLY A CA 1
ATOM 1523 C C . GLY A 1 190 ? -16.854 -2.520 13.168 1.00 52.50 190 GLY A C 1
ATOM 1524 O O . GLY A 1 190 ? -17.588 -1.874 12.434 1.00 52.50 190 GLY A O 1
ATOM 1525 N N . LEU A 1 191 ? -15.963 -3.405 12.706 1.00 59.22 191 LEU A N 1
ATOM 1526 C CA . LEU A 1 191 ? -15.716 -3.775 11.296 1.00 59.22 191 LEU A CA 1
ATOM 1527 C C . LEU A 1 191 ? -16.978 -4.293 10.558 1.00 59.22 191 LEU A C 1
ATOM 1529 O O . LEU A 1 191 ? -17.063 -5.438 10.111 1.00 59.22 191 LEU A O 1
ATOM 1533 N N . ARG A 1 192 ? -18.003 -3.457 10.464 1.00 63.16 192 ARG A N 1
ATOM 1534 C CA . ARG A 1 192 ? -19.207 -3.624 9.675 1.00 63.16 192 ARG A CA 1
ATOM 1535 C C . ARG A 1 192 ? -18.858 -3.187 8.264 1.00 63.16 192 ARG A C 1
ATOM 1537 O O . ARG A 1 192 ? -17.994 -2.341 8.045 1.00 63.16 192 ARG A O 1
ATOM 1544 N N . ILE A 1 193 ? -19.539 -3.784 7.296 1.00 62.81 193 ILE A N 1
ATOM 1545 C CA . ILE A 1 193 ? -19.319 -3.499 5.881 1.00 62.81 193 ILE A CA 1
ATOM 1546 C C . ILE A 1 193 ? -19.519 -2.001 5.647 1.00 62.81 193 ILE A C 1
ATOM 1548 O O . ILE A 1 193 ? -20.637 -1.490 5.738 1.00 62.81 193 ILE A O 1
ATOM 1552 N N . ASN A 1 194 ? -18.435 -1.295 5.326 1.00 67.75 194 ASN A N 1
ATOM 1553 C CA . ASN A 1 194 ? -18.537 0.076 4.866 1.00 67.75 194 ASN A CA 1
ATOM 1554 C C . ASN A 1 194 ? -19.011 0.041 3.414 1.00 67.75 194 ASN A C 1
ATOM 1556 O O . ASN A 1 194 ? -18.246 -0.239 2.488 1.00 67.75 194 ASN A O 1
ATOM 1560 N N . PHE A 1 195 ? -20.302 0.312 3.231 1.00 67.62 195 PHE A N 1
ATOM 1561 C CA . PHE A 1 195 ? -20.917 0.367 1.911 1.00 67.62 195 PHE A CA 1
ATOM 1562 C C . PHE A 1 195 ? -20.202 1.357 0.988 1.00 67.62 195 PHE A C 1
ATOM 1564 O O . PHE A 1 195 ? -20.074 1.069 -0.193 1.00 67.62 195 PHE A O 1
ATOM 1571 N N . GLY A 1 196 ? -19.666 2.465 1.511 1.00 70.81 196 GLY A N 1
ATOM 1572 C CA . GLY A 1 196 ? -18.860 3.414 0.742 1.00 70.81 196 GLY A CA 1
ATOM 1573 C C . GLY A 1 196 ? -17.627 2.765 0.109 1.00 70.81 196 GLY A C 1
ATOM 1574 O O . GLY A 1 196 ? -17.439 2.878 -1.101 1.00 70.81 196 GLY A O 1
ATOM 1575 N N . LEU A 1 197 ? -16.838 2.011 0.882 1.00 70.12 197 LEU A N 1
ATOM 1576 C CA . LEU A 1 197 ? -15.691 1.260 0.348 1.00 70.12 197 LEU A CA 1
ATOM 1577 C C . LEU A 1 197 ? -16.120 0.164 -0.630 1.00 70.12 197 LEU A C 1
ATOM 1579 O O . LEU A 1 197 ? -15.495 -0.009 -1.676 1.00 70.12 197 LEU A O 1
ATOM 1583 N N . LEU A 1 198 ? -17.203 -0.554 -0.326 1.00 74.19 198 LEU A N 1
ATOM 1584 C CA . LEU A 1 198 ? -17.729 -1.588 -1.217 1.00 74.19 198 LEU A CA 1
ATOM 1585 C C . LEU A 1 198 ? -18.174 -0.989 -2.562 1.00 74.19 198 LEU A C 1
ATOM 1587 O O . LEU A 1 198 ? -17.862 -1.542 -3.618 1.00 74.19 198 LEU A O 1
ATOM 1591 N N . PHE A 1 199 ? -18.835 0.170 -2.547 1.00 71.69 199 PHE A N 1
ATOM 1592 C CA . PHE A 1 199 ? -19.206 0.905 -3.755 1.00 71.69 199 PHE A CA 1
ATOM 1593 C C . PHE A 1 199 ? -17.988 1.446 -4.495 1.00 71.69 199 PHE A C 1
ATOM 1595 O O . PHE A 1 199 ? -17.946 1.332 -5.717 1.00 71.69 199 PHE A O 1
ATOM 1602 N N . PHE A 1 200 ? -16.990 1.977 -3.787 1.00 74.38 200 PHE A N 1
ATOM 1603 C CA . PHE A 1 200 ? -15.744 2.444 -4.393 1.00 74.38 200 PHE A CA 1
ATOM 1604 C C . PHE A 1 200 ? -15.038 1.316 -5.155 1.00 74.38 200 PHE A C 1
ATOM 1606 O O . PHE A 1 200 ? -14.700 1.477 -6.328 1.00 74.38 200 PHE A O 1
ATOM 1613 N N . VAL A 1 201 ? -14.907 0.136 -4.541 1.00 74.75 201 VAL A N 1
ATOM 1614 C CA . VAL A 1 201 ? -14.333 -1.045 -5.205 1.00 74.75 201 VAL A CA 1
ATOM 1615 C C . VAL A 1 201 ? -15.226 -1.528 -6.349 1.00 74.75 201 VAL A C 1
ATOM 1617 O O . VAL A 1 201 ? -14.730 -1.873 -7.417 1.00 74.75 201 VAL A O 1
ATOM 1620 N N . THR A 1 202 ? -16.549 -1.494 -6.201 1.00 75.44 202 THR A N 1
ATOM 1621 C CA . THR A 1 202 ? -17.457 -1.866 -7.300 1.00 75.44 202 THR A CA 1
ATOM 1622 C C . THR A 1 202 ? -17.301 -0.919 -8.498 1.00 75.44 202 THR A C 1
ATOM 1624 O O . THR A 1 202 ? -17.168 -1.370 -9.636 1.00 75.44 202 THR A O 1
ATOM 1627 N N . ALA A 1 203 ? -17.256 0.393 -8.256 1.00 76.94 203 ALA A N 1
ATOM 1628 C CA . ALA A 1 203 ? -17.061 1.410 -9.286 1.00 76.94 203 ALA A CA 1
ATOM 1629 C C . ALA A 1 203 ? -15.685 1.281 -9.952 1.00 76.94 203 ALA A C 1
ATOM 1631 O O . ALA A 1 203 ? -15.589 1.321 -11.180 1.00 76.94 203 ALA A O 1
ATOM 1632 N N . GLY A 1 204 ? -14.635 1.049 -9.161 1.00 73.56 204 GLY A N 1
ATOM 1633 C CA . GLY A 1 204 ? -13.292 0.794 -9.671 1.00 73.56 204 GLY A CA 1
ATOM 1634 C C . GLY A 1 204 ? -13.224 -0.463 -10.540 1.00 73.56 204 GLY A C 1
ATOM 1635 O O . GLY A 1 204 ? -12.625 -0.419 -11.610 1.00 73.56 204 GLY A O 1
ATOM 1636 N N . LEU A 1 205 ? -13.915 -1.547 -10.167 1.00 78.56 205 LEU A N 1
ATOM 1637 C CA . LEU A 1 205 ? -13.984 -2.783 -10.954 1.00 78.56 205 LEU A CA 1
ATOM 1638 C C . LEU A 1 205 ? -14.661 -2.558 -12.306 1.00 78.56 205 LEU A C 1
ATOM 1640 O O . LEU A 1 205 ? -14.170 -3.031 -13.334 1.00 78.56 205 LEU A O 1
ATOM 1644 N N . VAL A 1 206 ? -15.772 -1.818 -12.311 1.00 73.75 206 VAL A N 1
ATOM 1645 C CA . VAL A 1 206 ? -16.470 -1.439 -13.546 1.00 73.75 206 VAL A CA 1
ATOM 1646 C C . VAL A 1 206 ? -15.569 -0.557 -14.411 1.00 73.75 206 VAL A C 1
ATOM 1648 O O . VAL A 1 206 ? -15.414 -0.827 -15.603 1.00 73.75 206 VAL A O 1
ATOM 1651 N N . GLY A 1 207 ? -14.916 0.447 -13.820 1.00 75.06 207 GLY A N 1
ATOM 1652 C CA . GLY A 1 207 ? -13.972 1.320 -14.518 1.00 75.06 207 GLY A CA 1
ATOM 1653 C C . GLY A 1 207 ? -12.807 0.544 -15.134 1.00 75.06 207 GLY A C 1
ATOM 1654 O O . GLY A 1 207 ? -12.498 0.712 -16.313 1.00 75.06 207 GLY A O 1
ATOM 1655 N N . PHE A 1 208 ? -12.219 -0.376 -14.374 1.00 73.12 208 PHE A N 1
ATOM 1656 C CA . PHE A 1 208 ? -11.125 -1.234 -14.816 1.00 73.12 208 PHE A CA 1
ATOM 1657 C C . PHE A 1 208 ? -11.554 -2.183 -15.944 1.00 73.12 208 PHE A C 1
ATOM 1659 O O . PHE A 1 208 ? -10.824 -2.381 -16.921 1.00 73.12 208 PHE A O 1
ATOM 1666 N N . PHE A 1 209 ? -12.766 -2.740 -15.868 1.00 73.81 209 PHE A N 1
ATOM 1667 C CA . PHE A 1 209 ? -13.332 -3.557 -16.941 1.00 73.81 209 PHE A CA 1
ATOM 1668 C C . PHE A 1 209 ? -13.521 -2.753 -18.234 1.00 73.81 209 PHE A C 1
ATOM 1670 O O . PHE A 1 209 ? -13.150 -3.212 -19.315 1.00 73.81 209 PHE A O 1
ATOM 1677 N N . VAL A 1 210 ? -14.047 -1.531 -18.139 1.00 74.38 210 VAL A N 1
ATOM 1678 C CA . VAL A 1 210 ? -14.203 -0.653 -19.306 1.00 74.38 210 VAL A CA 1
ATOM 1679 C C . VAL A 1 210 ? -12.839 -0.296 -19.899 1.00 74.38 210 VAL A C 1
ATOM 1681 O O . VAL A 1 210 ? -12.647 -0.432 -21.109 1.00 74.38 210 VAL A O 1
ATOM 1684 N N . LEU A 1 211 ? -11.874 0.097 -19.063 1.00 70.94 211 LEU A N 1
ATOM 1685 C CA . LEU A 1 211 ? -10.534 0.483 -19.503 1.00 70.94 211 LEU A CA 1
ATOM 1686 C C . LEU A 1 211 ? -9.806 -0.678 -20.197 1.00 70.94 211 LEU A C 1
ATOM 1688 O O . LEU A 1 211 ? -9.298 -0.516 -21.306 1.00 70.94 211 LEU A O 1
ATOM 1692 N N . SER A 1 212 ? -9.810 -1.866 -19.587 1.00 70.19 212 SER A N 1
ATOM 1693 C CA . SER A 1 212 ? -9.163 -3.057 -20.157 1.00 70.19 212 SER A CA 1
ATOM 1694 C C . SER A 1 212 ? -9.742 -3.427 -21.526 1.00 70.19 212 SER A C 1
ATOM 1696 O O . SER A 1 212 ? -8.990 -3.707 -22.459 1.00 70.19 212 SER A O 1
ATOM 1698 N N . ARG A 1 213 ? -11.067 -3.337 -21.705 1.00 74.69 213 ARG A N 1
ATOM 1699 C CA . ARG A 1 213 ? -11.716 -3.560 -23.008 1.00 74.69 213 ARG A CA 1
ATOM 1700 C C . ARG A 1 213 ? -11.333 -2.517 -24.054 1.00 74.69 213 ARG A C 1
ATOM 1702 O O . ARG A 1 213 ? -11.237 -2.866 -25.230 1.00 74.69 213 ARG A O 1
ATOM 1709 N N . VAL A 1 214 ? -11.144 -1.260 -23.655 1.00 75.00 214 VAL A N 1
ATOM 1710 C CA . VAL A 1 214 ? -10.691 -0.194 -24.562 1.00 75.00 214 VAL A CA 1
ATOM 1711 C C . VAL A 1 214 ? -9.256 -0.460 -25.021 1.00 75.00 214 VAL A C 1
ATOM 1713 O O . VAL A 1 214 ? -8.992 -0.407 -26.222 1.00 75.00 214 VAL A O 1
ATOM 1716 N N . ILE A 1 215 ? -8.363 -0.827 -24.098 1.00 72.94 215 ILE A N 1
ATOM 1717 C CA . ILE A 1 215 ? -6.963 -1.158 -24.407 1.00 72.94 215 ILE A CA 1
ATOM 1718 C C . ILE A 1 215 ? -6.887 -2.374 -25.345 1.00 72.94 215 ILE A C 1
ATOM 1720 O O . ILE A 1 215 ? -6.215 -2.318 -26.373 1.00 72.94 215 ILE A O 1
ATOM 1724 N N . GLU A 1 216 ? -7.643 -3.443 -25.067 1.00 73.94 216 GLU A N 1
ATOM 1725 C CA . GLU A 1 216 ? -7.670 -4.645 -25.918 1.00 73.94 216 GLU A CA 1
ATOM 1726 C C . GLU A 1 216 ? -8.160 -4.388 -27.351 1.00 73.94 216 GLU A C 1
ATOM 1728 O O . GLU A 1 216 ? -7.819 -5.151 -28.260 1.00 73.94 216 GLU A O 1
ATOM 1733 N N . ARG A 1 217 ? -9.013 -3.377 -27.561 1.00 75.00 217 ARG A N 1
ATOM 1734 C CA . ARG A 1 217 ? -9.431 -2.976 -28.912 1.00 75.00 217 ARG A CA 1
ATOM 1735 C C . ARG A 1 217 ? -8.320 -2.222 -29.617 1.00 75.00 217 ARG A C 1
ATOM 1737 O O . ARG A 1 217 ? -7.968 -2.615 -30.720 1.00 75.00 217 ARG A O 1
ATOM 1744 N N . GLY A 1 218 ? -7.708 -1.248 -28.940 1.00 74.44 218 GLY A N 1
ATOM 1745 C CA . GLY A 1 218 ? -6.562 -0.519 -29.484 1.00 74.44 218 GLY A CA 1
ATOM 1746 C C . GLY A 1 218 ? -5.442 -1.459 -29.937 1.00 74.44 218 GLY A C 1
ATOM 1747 O O . GLY A 1 218 ? -4.939 -1.333 -31.048 1.00 74.44 218 GLY A O 1
ATOM 1748 N N . GLU A 1 219 ? -5.110 -2.480 -29.139 1.00 73.69 219 GLU A N 1
ATOM 1749 C CA . GLU A 1 219 ? -4.097 -3.472 -29.527 1.00 73.69 219 GLU A CA 1
ATOM 1750 C C . GLU A 1 219 ? -4.514 -4.343 -30.724 1.00 73.69 219 GLU A C 1
ATOM 1752 O O . GLU A 1 219 ? -3.672 -4.691 -31.560 1.00 73.69 219 GLU A O 1
ATOM 1757 N N . ARG A 1 220 ? -5.796 -4.722 -30.818 1.00 76.62 220 ARG A N 1
ATOM 1758 C CA . ARG A 1 220 ? -6.322 -5.501 -31.952 1.00 76.62 220 ARG A CA 1
ATOM 1759 C C . ARG A 1 220 ? -6.299 -4.694 -33.242 1.00 76.62 220 ARG A C 1
ATOM 1761 O O . ARG A 1 220 ? -5.863 -5.220 -34.267 1.00 76.62 220 ARG A O 1
ATOM 1768 N N . ASP A 1 221 ? -6.707 -3.435 -33.171 1.00 77.44 221 ASP A N 1
ATOM 1769 C CA . ASP A 1 221 ? -6.754 -2.537 -34.319 1.00 77.44 221 ASP A CA 1
ATOM 1770 C C . ASP A 1 221 ? -5.335 -2.289 -34.850 1.00 77.44 221 ASP A C 1
ATOM 1772 O O . ASP A 1 221 ? -5.087 -2.496 -36.041 1.00 77.44 221 ASP A O 1
ATOM 1776 N N . THR A 1 222 ? -4.366 -2.017 -33.966 1.00 74.06 222 THR A N 1
ATOM 1777 C CA . THR A 1 222 ? -2.946 -1.867 -34.333 1.00 74.06 222 THR A CA 1
ATOM 1778 C C . THR A 1 222 ? -2.379 -3.129 -34.984 1.00 74.06 222 THR A C 1
ATOM 1780 O O . THR A 1 222 ? -1.782 -3.055 -36.058 1.00 74.06 222 THR A O 1
ATOM 1783 N N . LYS A 1 223 ? -2.608 -4.316 -34.402 1.00 75.88 223 LYS A N 1
ATOM 1784 C CA . LYS A 1 223 ? -2.146 -5.586 -34.995 1.00 75.88 223 LYS A CA 1
ATOM 1785 C C . LYS A 1 223 ? -2.785 -5.855 -36.359 1.00 75.88 223 LYS A C 1
ATOM 1787 O O . LYS A 1 223 ? -2.118 -6.376 -37.252 1.00 75.88 223 LYS A O 1
ATOM 1792 N N . SER A 1 224 ? -4.058 -5.501 -36.535 1.00 74.00 224 SER A N 1
ATOM 1793 C CA . SER A 1 224 ? -4.752 -5.650 -37.817 1.00 74.00 224 SER A CA 1
ATOM 1794 C C . SER A 1 224 ? -4.215 -4.690 -38.886 1.00 74.00 224 SER A C 1
ATOM 1796 O O . SER A 1 224 ? -4.071 -5.095 -40.040 1.00 74.00 224 SER A O 1
ATOM 1798 N N . SER A 1 225 ? -3.848 -3.463 -38.499 1.00 70.81 225 SER A N 1
ATOM 1799 C CA . SER A 1 225 ? -3.229 -2.472 -39.384 1.00 70.81 225 SER A CA 1
ATOM 1800 C C . SER A 1 225 ? -1.846 -2.926 -39.852 1.00 70.81 225 SER A C 1
ATOM 1802 O O . SER A 1 225 ? -1.584 -2.942 -41.056 1.00 70.81 225 SER A O 1
ATOM 1804 N N . ILE A 1 226 ? -1.010 -3.410 -38.923 1.00 71.50 226 ILE A N 1
ATOM 1805 C CA . ILE A 1 226 ? 0.325 -3.949 -39.231 1.00 71.50 226 ILE A CA 1
ATOM 1806 C C . ILE A 1 226 ? 0.216 -5.143 -40.185 1.00 71.50 226 ILE A C 1
ATOM 1808 O O . ILE A 1 226 ? 0.921 -5.190 -41.186 1.00 71.50 226 ILE A O 1
ATOM 1812 N N . LYS A 1 227 ? -0.707 -6.083 -39.934 1.00 69.00 227 LYS A N 1
ATOM 1813 C CA . LYS A 1 227 ? -0.886 -7.267 -40.792 1.00 69.00 227 LYS A CA 1
ATOM 1814 C C . LYS A 1 227 ? -1.391 -6.916 -42.199 1.00 69.00 227 LYS A C 1
ATOM 1816 O O . LYS A 1 227 ? -1.056 -7.606 -43.159 1.00 69.00 227 LYS A O 1
ATOM 1821 N N . LYS A 1 228 ? -2.197 -5.855 -42.334 1.00 66.25 228 LYS A N 1
ATOM 1822 C CA . LYS A 1 228 ? -2.607 -5.333 -43.646 1.00 66.25 228 LYS A CA 1
ATOM 1823 C C . LYS A 1 228 ? -1.422 -4.710 -44.387 1.00 66.25 228 LYS A C 1
ATOM 1825 O O . LYS A 1 228 ? -1.221 -5.047 -45.546 1.00 66.25 228 LYS A O 1
ATOM 1830 N N . HIS A 1 229 ? -0.606 -3.888 -43.724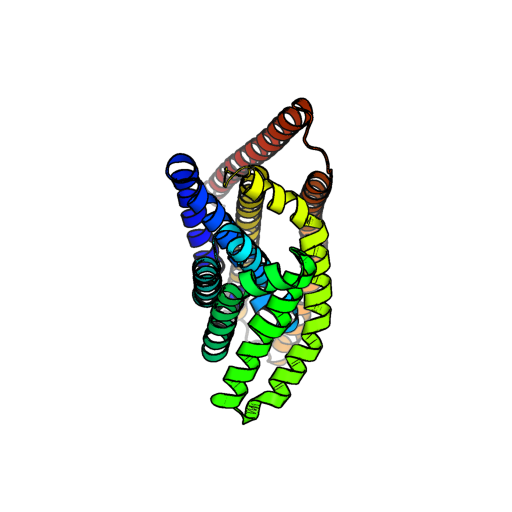 1.00 59.12 229 HIS A N 1
ATOM 1831 C CA . HIS A 1 229 ? 0.566 -3.258 -44.350 1.00 59.12 229 HIS A CA 1
ATOM 1832 C C . HIS A 1 229 ? 1.658 -4.278 -44.709 1.00 59.12 229 HIS A C 1
ATOM 1834 O O . HIS A 1 229 ? 2.214 -4.217 -45.804 1.00 59.12 229 HIS A O 1
ATOM 1840 N N . SER A 1 230 ? 1.892 -5.294 -43.871 1.00 56.03 230 SER A N 1
ATOM 1841 C CA . SER A 1 230 ? 2.879 -6.343 -44.157 1.00 56.03 230 SER A CA 1
ATOM 1842 C C . SER A 1 230 ? 2.480 -7.252 -45.328 1.00 56.03 230 SER A C 1
ATOM 1844 O O . SER A 1 230 ? 3.347 -7.844 -45.961 1.00 56.03 230 SER A O 1
ATOM 1846 N N . HIS A 1 231 ? 1.182 -7.374 -45.640 1.00 55.66 231 HIS A N 1
ATOM 1847 C CA . HIS A 1 231 ? 0.724 -8.066 -46.851 1.00 55.66 231 HIS A CA 1
ATOM 1848 C C . HIS A 1 231 ? 0.888 -7.225 -48.125 1.00 55.66 231 HIS A C 1
ATOM 1850 O O . HIS A 1 231 ? 1.067 -7.808 -49.190 1.00 55.66 231 HIS A O 1
ATOM 1856 N N . TYR A 1 232 ? 0.879 -5.892 -48.025 1.00 53.53 232 TYR A N 1
ATOM 1857 C CA . TYR A 1 232 ? 1.143 -4.995 -49.158 1.00 53.53 232 TYR A CA 1
ATOM 1858 C C . TYR A 1 232 ? 2.646 -4.826 -49.447 1.00 53.53 232 TYR A C 1
ATOM 1860 O O . TYR A 1 232 ? 3.030 -4.691 -50.605 1.00 53.53 232 TYR A O 1
ATOM 1868 N N . GLN A 1 233 ? 3.512 -4.909 -48.432 1.00 47.53 233 GLN A N 1
ATOM 1869 C CA . GLN A 1 233 ? 4.972 -4.840 -48.613 1.00 47.53 233 GLN A CA 1
ATOM 1870 C C . GLN A 1 233 ? 5.613 -6.150 -49.108 1.00 47.53 233 GLN A C 1
ATOM 1872 O O . GLN A 1 233 ? 6.779 -6.151 -49.489 1.00 47.53 233 GLN A O 1
ATOM 1877 N N . ALA A 1 234 ? 4.872 -7.261 -49.179 1.00 49.91 234 ALA A N 1
ATOM 1878 C CA . ALA A 1 234 ? 5.401 -8.533 -49.684 1.00 49.91 234 ALA A CA 1
ATOM 1879 C C . ALA A 1 234 ? 5.595 -8.581 -51.219 1.00 49.91 234 ALA A C 1
ATOM 1881 O O . ALA A 1 234 ? 6.085 -9.585 -51.730 1.00 49.91 234 ALA A O 1
ATOM 1882 N N . SER A 1 235 ? 5.232 -7.527 -51.965 1.00 49.44 235 SER A N 1
ATOM 1883 C CA . SER A 1 235 ? 5.373 -7.475 -53.431 1.00 49.44 235 SER A CA 1
ATOM 1884 C C . SER A 1 235 ? 6.135 -6.260 -53.967 1.00 49.44 235 SER A C 1
ATOM 1886 O O . SER A 1 235 ? 6.108 -6.022 -55.172 1.00 49.44 235 SER A O 1
ATOM 1888 N N . ILE A 1 236 ? 6.801 -5.478 -53.115 1.00 51.88 236 ILE A N 1
ATOM 1889 C CA . ILE A 1 236 ? 7.564 -4.305 -53.556 1.00 51.88 236 ILE A CA 1
ATOM 1890 C C . ILE A 1 236 ? 8.962 -4.397 -52.952 1.00 51.88 236 ILE A C 1
ATOM 1892 O O . ILE A 1 236 ? 9.118 -4.513 -51.741 1.00 51.88 236 ILE A O 1
ATOM 1896 N N . TYR A 1 237 ? 9.982 -4.388 -53.810 1.00 50.09 237 TYR A N 1
ATOM 1897 C CA . TYR A 1 237 ? 11.374 -4.214 -53.407 1.00 50.09 237 TYR A CA 1
ATOM 1898 C C . TYR A 1 237 ? 11.498 -2.768 -52.911 1.00 50.09 237 TYR A C 1
ATOM 1900 O O . TYR A 1 237 ? 11.609 -1.847 -53.714 1.00 50.09 237 TYR A O 1
ATOM 1908 N N . VAL A 1 238 ? 11.328 -2.560 -51.605 1.00 52.03 238 VAL A N 1
ATOM 1909 C CA . VAL A 1 238 ? 11.366 -1.225 -50.998 1.00 52.03 238 VAL A CA 1
ATOM 1910 C C . VAL A 1 238 ? 12.826 -0.836 -50.785 1.00 52.03 238 VAL A C 1
ATOM 1912 O O . VAL A 1 238 ? 13.585 -1.561 -50.138 1.00 52.03 238 VAL A O 1
ATOM 1915 N N . ASP A 1 239 ? 13.215 0.294 -51.368 1.00 52.59 239 ASP A N 1
ATOM 1916 C CA . ASP A 1 239 ? 14.522 0.920 -51.183 1.00 52.59 239 ASP A CA 1
ATOM 1917 C C . ASP A 1 239 ? 14.691 1.270 -49.682 1.00 52.59 239 ASP A C 1
ATOM 1919 O O . ASP A 1 239 ? 13.763 1.819 -49.076 1.00 52.59 239 ASP A O 1
ATOM 1923 N N . PRO A 1 240 ? 15.819 0.948 -49.016 1.00 57.44 240 PRO A N 1
ATOM 1924 C CA . PRO A 1 240 ? 15.974 1.131 -47.568 1.00 57.44 240 PRO A CA 1
ATOM 1925 C C . PRO A 1 240 ? 15.701 2.554 -47.064 1.00 57.44 240 PRO A C 1
ATOM 1927 O O . PRO A 1 240 ? 15.365 2.729 -45.893 1.00 57.44 240 PRO A O 1
ATOM 1930 N N . LEU A 1 241 ? 15.817 3.563 -47.933 1.00 52.84 241 LEU A N 1
ATOM 1931 C CA . LEU A 1 241 ? 15.569 4.963 -47.595 1.00 52.84 241 LEU A CA 1
ATOM 1932 C C . LEU A 1 241 ? 14.074 5.287 -47.403 1.00 52.84 241 LEU A C 1
ATOM 1934 O O . LEU A 1 241 ? 13.733 6.039 -46.490 1.00 52.84 241 LEU A O 1
ATOM 1938 N N . ASP A 1 242 ? 13.182 4.675 -48.188 1.00 50.81 242 ASP A N 1
ATOM 1939 C CA . ASP A 1 242 ? 11.731 4.909 -48.095 1.00 50.81 242 ASP A CA 1
ATOM 1940 C C . ASP A 1 242 ? 11.150 4.306 -46.807 1.00 50.81 242 ASP A C 1
ATOM 1942 O O . ASP A 1 242 ? 10.273 4.883 -46.168 1.00 50.81 242 ASP A O 1
ATOM 1946 N N . THR A 1 243 ? 11.733 3.197 -46.344 1.00 54.53 243 THR A N 1
ATOM 1947 C CA . THR A 1 243 ? 11.363 2.547 -45.075 1.00 54.53 243 THR A CA 1
ATOM 1948 C C . THR A 1 243 ? 11.678 3.427 -43.858 1.00 54.53 243 THR A C 1
ATOM 1950 O O . THR A 1 243 ? 10.983 3.364 -42.845 1.00 54.53 243 THR A O 1
ATOM 1953 N N . VAL A 1 244 ? 12.723 4.260 -43.941 1.00 50.38 244 VAL A N 1
ATOM 1954 C CA . VAL A 1 244 ? 13.090 5.205 -42.873 1.00 50.38 244 VAL A CA 1
ATOM 1955 C C . VAL A 1 244 ? 12.104 6.372 -42.832 1.00 50.38 244 VAL A C 1
ATOM 1957 O O . VAL A 1 244 ? 11.701 6.775 -41.742 1.00 50.38 244 VAL A O 1
ATOM 1960 N N . MET A 1 245 ? 11.666 6.872 -43.990 1.00 49.94 245 MET A N 1
ATOM 1961 C CA . MET A 1 245 ? 10.702 7.977 -44.077 1.00 49.94 245 MET A CA 1
ATOM 1962 C C . MET A 1 245 ? 9.287 7.547 -43.654 1.00 49.94 245 MET A C 1
ATOM 1964 O O . MET A 1 245 ? 8.646 8.270 -42.892 1.00 49.94 245 MET A O 1
ATOM 1968 N N . ASP A 1 246 ? 8.848 6.332 -44.005 1.00 46.47 246 ASP A N 1
ATOM 1969 C CA . ASP A 1 246 ? 7.578 5.755 -43.523 1.00 46.47 246 ASP A CA 1
ATOM 1970 C C . ASP A 1 246 ? 7.562 5.572 -41.993 1.00 46.47 246 ASP A C 1
ATOM 1972 O O . ASP A 1 246 ? 6.533 5.755 -41.339 1.00 46.47 246 ASP A O 1
ATOM 1976 N N . TYR A 1 247 ? 8.712 5.261 -41.383 1.00 46.47 247 TYR A N 1
ATOM 1977 C CA . TYR A 1 247 ? 8.828 5.211 -39.923 1.00 46.47 247 TYR A CA 1
ATOM 1978 C C . TYR A 1 247 ? 8.606 6.588 -39.280 1.00 46.47 247 TYR A C 1
ATOM 1980 O O . TYR A 1 247 ? 8.014 6.654 -38.202 1.00 46.47 247 TYR A O 1
ATOM 1988 N N . PHE A 1 248 ? 9.027 7.677 -39.932 1.00 43.69 248 PHE A N 1
ATOM 1989 C CA . PHE A 1 248 ? 8.770 9.042 -39.460 1.00 43.69 248 PHE A CA 1
ATOM 1990 C C . PHE A 1 248 ? 7.303 9.466 -39.657 1.00 43.69 248 PHE A C 1
ATOM 1992 O O . PHE A 1 248 ? 6.739 10.097 -38.760 1.00 43.69 248 PHE A O 1
ATOM 1999 N N . ASP A 1 249 ? 6.642 9.048 -40.740 1.00 38.16 249 ASP A N 1
ATOM 2000 C CA . ASP A 1 249 ? 5.217 9.348 -40.970 1.00 38.16 249 ASP A CA 1
ATOM 2001 C C . ASP A 1 249 ? 4.270 8.539 -40.061 1.00 38.16 249 ASP A C 1
ATOM 2003 O O . ASP A 1 249 ? 3.235 9.046 -39.615 1.00 38.16 249 ASP A O 1
ATOM 2007 N N . ILE A 1 250 ? 4.644 7.317 -39.660 1.00 44.84 250 ILE A N 1
ATOM 2008 C CA . ILE A 1 250 ? 3.904 6.549 -38.638 1.00 44.84 250 ILE A CA 1
ATOM 2009 C C . ILE A 1 250 ? 3.931 7.264 -37.273 1.00 44.84 250 ILE A C 1
ATOM 2011 O O . ILE A 1 250 ? 2.950 7.194 -36.521 1.00 44.84 250 ILE A O 1
ATOM 2015 N N . PHE A 1 251 ? 4.998 8.008 -36.958 1.00 36.72 251 PHE A N 1
ATOM 2016 C CA . PHE A 1 251 ? 5.034 8.859 -35.764 1.00 36.72 251 PHE A CA 1
ATOM 2017 C C . PHE A 1 251 ? 4.072 10.053 -35.876 1.00 36.72 251 PHE A C 1
ATOM 2019 O O . PHE A 1 251 ? 3.380 10.348 -34.896 1.00 36.72 251 PHE A O 1
ATOM 2026 N N . ALA A 1 252 ? 3.928 10.656 -37.062 1.00 38.28 252 ALA A N 1
ATOM 2027 C CA . ALA A 1 252 ? 2.999 11.765 -37.306 1.00 38.28 252 ALA A CA 1
ATOM 2028 C C . ALA A 1 252 ? 1.516 11.332 -37.278 1.00 38.28 252 ALA A C 1
ATOM 2030 O O . ALA A 1 252 ? 0.657 12.039 -36.745 1.00 38.28 252 ALA A O 1
ATOM 2031 N N . VAL A 1 253 ? 1.189 10.126 -37.756 1.00 35.19 253 VAL A N 1
ATOM 2032 C CA . VAL A 1 253 ? -0.183 9.580 -37.674 1.00 35.19 253 VAL A CA 1
ATOM 2033 C C . VAL A 1 253 ? -0.564 9.190 -36.233 1.00 35.19 253 VAL A C 1
ATOM 2035 O O . VAL A 1 253 ? -1.748 9.216 -35.872 1.00 35.19 253 VAL A O 1
ATOM 2038 N N . SER A 1 254 ? 0.416 8.915 -35.362 1.00 40.25 254 SER A N 1
ATOM 2039 C CA . SER A 1 254 ? 0.163 8.660 -33.934 1.00 40.25 254 SER A CA 1
ATOM 2040 C C . SER A 1 254 ? -0.337 9.902 -33.172 1.00 40.25 254 SER A C 1
ATOM 2042 O O . SER A 1 254 ? -1.120 9.763 -32.226 1.00 40.25 254 SER A O 1
ATOM 2044 N N . GLU A 1 255 ? 0.008 11.112 -33.630 1.00 38.41 255 GLU A N 1
ATOM 2045 C CA . GLU A 1 255 ? -0.483 12.382 -33.066 1.00 38.41 255 GLU A CA 1
ATOM 2046 C C . GLU A 1 255 ? -1.928 12.706 -33.482 1.00 38.41 255 GLU A C 1
ATOM 2048 O O . GLU A 1 255 ? -2.684 13.315 -32.723 1.00 38.41 255 GLU A O 1
ATOM 2053 N N . ILE A 1 256 ? -2.375 12.237 -34.650 1.00 36.22 256 ILE A N 1
ATOM 2054 C CA . ILE A 1 256 ? -3.725 12.541 -35.156 1.00 36.22 256 ILE A CA 1
ATOM 2055 C C . ILE A 1 256 ? -4.782 11.600 -34.544 1.00 36.22 256 ILE A C 1
ATOM 2057 O O . ILE A 1 256 ? -5.911 12.017 -34.269 1.00 36.22 256 ILE A O 1
ATOM 2061 N N . ILE A 1 257 ? -4.423 10.349 -34.225 1.00 37.56 257 ILE A N 1
ATOM 2062 C CA . ILE A 1 257 ? -5.336 9.386 -33.572 1.00 37.56 257 ILE A CA 1
ATOM 2063 C C . ILE A 1 257 ? -5.435 9.622 -32.050 1.00 37.56 257 ILE A C 1
ATOM 2065 O O . ILE A 1 257 ? -6.450 9.288 -31.428 1.00 37.56 257 ILE A O 1
ATOM 2069 N N . THR A 1 258 ? -4.447 10.278 -31.436 1.00 41.72 258 THR A N 1
ATOM 2070 C CA . THR A 1 258 ? -4.477 10.636 -30.006 1.00 41.72 258 THR A CA 1
ATOM 2071 C C . THR A 1 258 ? -5.341 11.865 -29.687 1.00 41.72 258 THR A C 1
ATOM 2073 O O . THR A 1 258 ? -5.729 12.031 -28.529 1.00 41.72 258 THR A O 1
ATOM 2076 N N . GLY A 1 259 ? -5.735 12.676 -30.679 1.00 35.81 259 GLY A N 1
ATOM 2077 C CA . GLY A 1 259 ? -6.338 13.996 -30.442 1.00 35.81 259 GLY A CA 1
ATOM 2078 C C . GLY A 1 259 ? -7.846 14.058 -30.140 1.00 35.81 259 GLY A C 1
ATOM 2079 O O . GLY A 1 259 ? -8.263 14.871 -29.312 1.00 35.81 259 GLY A O 1
ATOM 2080 N N . SER A 1 260 ? -8.699 13.236 -30.769 1.00 37.59 260 SER A N 1
ATOM 2081 C CA . SER A 1 260 ? -10.149 13.550 -30.808 1.00 37.59 260 SER A CA 1
ATOM 2082 C C . SER A 1 260 ? -11.064 12.616 -29.995 1.00 37.59 260 SER A C 1
ATOM 2084 O O . SER A 1 260 ? -11.982 13.085 -29.322 1.00 37.59 260 SER A O 1
ATOM 2086 N N . PHE A 1 261 ? -10.798 11.303 -29.948 1.00 36.34 261 PHE A N 1
ATOM 2087 C CA . PHE A 1 261 ? -11.694 10.337 -29.274 1.00 36.34 261 PHE A CA 1
ATOM 2088 C C . PHE A 1 261 ? -11.249 9.910 -27.863 1.00 36.34 261 PHE A C 1
ATOM 2090 O O . PHE A 1 261 ? -12.086 9.490 -27.055 1.00 36.34 261 PHE A O 1
ATOM 2097 N N . SER A 1 262 ? -9.956 10.034 -27.541 1.00 45.47 262 SER A N 1
ATOM 2098 C CA . SER A 1 262 ? -9.401 9.740 -26.207 1.00 45.47 262 SER A CA 1
ATOM 2099 C C . SER A 1 262 ? -9.863 10.780 -25.179 1.00 45.47 262 SER A C 1
ATOM 2101 O O . SER A 1 262 ? -10.265 10.429 -24.071 1.00 45.47 262 SER A O 1
ATOM 2103 N N . ASN A 1 263 ? -9.932 12.048 -25.594 1.00 44.81 263 ASN A N 1
ATOM 2104 C CA . ASN A 1 263 ? -10.291 13.168 -24.738 1.00 44.81 263 ASN A CA 1
ATOM 2105 C C . ASN A 1 263 ? -11.743 13.106 -24.256 1.00 44.81 263 ASN A C 1
ATOM 2107 O O . ASN A 1 263 ? -11.995 13.419 -23.101 1.00 44.81 263 ASN A O 1
ATOM 2111 N N . PHE A 1 264 ? -12.704 12.666 -25.075 1.00 43.16 264 PHE A N 1
ATOM 2112 C CA . PHE A 1 264 ? -14.107 12.596 -24.643 1.00 43.16 264 PHE A CA 1
ATOM 2113 C C . PHE A 1 264 ? -14.345 11.480 -23.613 1.00 43.16 264 PHE A C 1
ATOM 2115 O O . PHE A 1 264 ? -14.982 11.704 -22.586 1.00 43.16 264 PHE A O 1
ATOM 2122 N N . LYS A 1 265 ? -13.767 10.292 -23.834 1.00 46.28 265 LYS A N 1
ATOM 2123 C CA . LYS A 1 265 ? -13.904 9.146 -22.916 1.00 46.28 265 LYS A CA 1
ATOM 2124 C C . LYS A 1 265 ? -13.107 9.335 -21.626 1.00 46.28 265 LYS A C 1
ATOM 2126 O O . LYS A 1 265 ? -13.616 9.013 -20.555 1.00 46.28 265 LYS A O 1
ATOM 2131 N N . LEU A 1 266 ? -11.905 9.911 -21.714 1.00 44.53 266 LEU A N 1
ATOM 2132 C CA . LEU A 1 266 ? -11.099 10.273 -20.549 1.00 44.53 266 LEU A CA 1
ATOM 2133 C C . LEU A 1 266 ? -11.759 11.404 -19.750 1.00 44.53 266 LEU A C 1
ATOM 2135 O O . LEU A 1 266 ? -11.791 11.321 -18.529 1.00 44.53 266 LEU A O 1
ATOM 2139 N N . LYS A 1 267 ? -12.364 12.406 -20.407 1.00 46.50 267 LYS A N 1
ATOM 2140 C CA . LYS A 1 267 ? -13.143 13.458 -19.728 1.00 46.50 267 LYS A CA 1
ATOM 2141 C C . LYS A 1 267 ? -14.382 12.900 -19.038 1.00 46.50 267 LYS A C 1
ATOM 2143 O O . LYS A 1 267 ? -14.642 13.295 -17.911 1.00 46.50 267 LYS A O 1
ATOM 2148 N N . ILE A 1 268 ? -15.112 11.960 -19.646 1.00 53.50 268 ILE A N 1
ATOM 2149 C CA . ILE A 1 268 ? -16.241 11.298 -18.972 1.00 53.50 268 ILE A CA 1
ATOM 2150 C C . ILE A 1 268 ? -15.742 10.503 -17.763 1.00 53.50 268 ILE A C 1
ATOM 2152 O O . ILE A 1 268 ? -16.268 10.692 -16.672 1.00 53.50 268 ILE A O 1
ATOM 2156 N N . PHE A 1 269 ? -14.691 9.694 -17.909 1.00 47.81 269 PHE A N 1
ATOM 2157 C CA . PHE A 1 269 ? -14.125 8.929 -16.796 1.00 47.81 269 PHE A CA 1
ATOM 2158 C C . PHE A 1 269 ? -13.622 9.834 -15.662 1.00 47.81 269 PHE A C 1
ATOM 2160 O O . PHE A 1 269 ? -14.031 9.656 -14.518 1.00 47.81 269 PHE A O 1
ATOM 2167 N N . LEU A 1 270 ? -12.821 10.856 -15.980 1.00 45.31 270 LEU A N 1
ATOM 2168 C CA . LEU A 1 270 ? -12.321 11.836 -15.016 1.00 45.31 270 LEU A CA 1
ATOM 2169 C C . LEU A 1 270 ? -13.453 12.651 -14.393 1.00 45.31 270 LEU A C 1
ATOM 2171 O O . LEU A 1 270 ? -13.413 12.878 -13.196 1.00 45.31 270 LEU A O 1
ATOM 2175 N N . SER A 1 271 ? -14.481 13.045 -15.150 1.00 46.56 271 SER A N 1
ATOM 2176 C CA . SER A 1 271 ? -15.638 13.768 -14.601 1.00 46.56 271 SER A CA 1
ATOM 2177 C C . SER A 1 271 ? -16.492 12.888 -13.692 1.00 46.56 271 SER A C 1
ATOM 2179 O O . SER A 1 271 ? -16.970 13.374 -12.677 1.00 46.56 271 SER A O 1
ATOM 2181 N N . THR A 1 272 ? -16.628 11.594 -13.996 1.00 52.56 272 THR A N 1
ATOM 2182 C CA . THR A 1 272 ? -17.374 10.633 -13.167 1.00 52.56 272 THR A CA 1
ATOM 2183 C C . THR A 1 272 ? -16.595 10.306 -11.895 1.00 52.56 272 THR A C 1
ATOM 2185 O O . THR A 1 272 ? -17.168 10.298 -10.810 1.00 52.56 272 THR A O 1
ATOM 2188 N N . PHE A 1 273 ? -15.278 10.108 -12.012 1.00 47.94 273 PHE A N 1
ATOM 2189 C CA . PHE A 1 273 ? -14.375 9.928 -10.878 1.00 47.94 273 PHE A CA 1
ATOM 2190 C C . PHE A 1 273 ? -14.337 11.184 -10.001 1.00 47.94 273 PHE A C 1
ATOM 2192 O O . PHE A 1 273 ? -14.492 11.087 -8.794 1.00 47.94 273 PHE A O 1
ATOM 2199 N N . PHE A 1 274 ? -14.234 12.373 -10.599 1.00 46.28 274 PHE A N 1
ATOM 2200 C CA . PHE A 1 274 ? -14.262 13.658 -9.900 1.00 46.28 274 PHE A CA 1
ATOM 2201 C C . PHE A 1 274 ? -15.615 13.927 -9.229 1.00 46.28 274 PHE A C 1
ATOM 2203 O O . PHE A 1 274 ? -15.636 14.351 -8.080 1.00 46.28 274 PHE A O 1
ATOM 2210 N N . LEU A 1 275 ? -16.742 13.613 -9.882 1.00 49.41 275 LEU A N 1
ATOM 2211 C CA . LEU A 1 275 ? -18.081 13.683 -9.282 1.00 49.41 275 LEU A CA 1
ATOM 2212 C C . LEU A 1 275 ? -18.228 12.712 -8.109 1.00 49.41 275 LEU A C 1
ATOM 2214 O O . LEU A 1 275 ? -18.755 13.107 -7.074 1.00 49.41 275 LEU A O 1
ATOM 2218 N N . MET A 1 276 ? -17.732 11.477 -8.233 1.00 49.72 276 MET A N 1
ATOM 2219 C CA . MET A 1 276 ? -17.715 10.526 -7.119 1.00 49.72 276 MET A CA 1
ATOM 2220 C C . MET A 1 276 ? -16.829 11.021 -5.971 1.00 49.72 276 MET A C 1
ATOM 2222 O O . MET A 1 276 ? -17.269 10.990 -4.827 1.00 49.72 276 MET A O 1
ATOM 2226 N N . SER A 1 277 ? -15.640 11.552 -6.258 1.00 44.97 277 SER A N 1
ATOM 2227 C CA . SER A 1 277 ? -14.730 12.119 -5.253 1.00 44.97 277 SER A CA 1
ATOM 2228 C C . SER A 1 277 ? -15.318 13.349 -4.552 1.00 44.97 277 SER A C 1
ATOM 2230 O O . SER A 1 277 ? -15.211 13.455 -3.334 1.00 44.97 277 SER A O 1
ATOM 2232 N N . ILE A 1 278 ? -16.005 14.243 -5.277 1.00 46.09 278 ILE A N 1
ATOM 2233 C CA . ILE A 1 278 ? -16.760 15.371 -4.697 1.00 46.09 278 ILE A CA 1
ATOM 2234 C C . ILE A 1 278 ? -17.892 14.868 -3.794 1.00 46.09 278 ILE A C 1
ATOM 2236 O O . ILE A 1 278 ? -18.158 15.458 -2.749 1.00 46.09 278 ILE A O 1
ATOM 2240 N N . PHE A 1 279 ? -18.549 13.771 -4.169 1.00 47.72 279 PHE A N 1
ATOM 2241 C CA . PHE A 1 279 ? -19.630 13.192 -3.376 1.00 47.72 279 PHE A CA 1
ATOM 2242 C C . PHE A 1 279 ? -19.115 12.515 -2.095 1.00 47.72 279 PHE A C 1
ATOM 2244 O O . PHE A 1 279 ? -19.755 12.624 -1.053 1.00 47.72 279 PHE A O 1
ATOM 2251 N N . PHE A 1 280 ? -17.936 11.884 -2.144 1.00 46.72 280 PHE A N 1
ATOM 2252 C CA . PHE A 1 280 ? -17.231 11.366 -0.962 1.00 46.72 280 PHE A CA 1
ATOM 2253 C C . PHE A 1 280 ? -16.678 12.480 -0.055 1.00 46.72 280 PHE A C 1
ATOM 2255 O O . PHE A 1 280 ? -16.568 12.280 1.151 1.00 46.72 280 PHE A O 1
ATOM 2262 N N . LEU A 1 281 ? -16.381 13.658 -0.613 1.00 42.88 281 LEU A N 1
ATOM 2263 C CA . LEU A 1 281 ? -15.978 14.859 0.129 1.00 42.88 281 LEU A CA 1
ATOM 2264 C C . LEU A 1 281 ? -17.142 15.548 0.866 1.00 42.88 281 LEU A C 1
ATOM 2266 O O . LEU A 1 281 ? -16.895 16.379 1.743 1.00 42.88 281 LEU A O 1
ATOM 2270 N N . TYR A 1 282 ? -18.404 15.231 0.547 1.00 45.00 282 TYR A N 1
ATOM 2271 C CA . TYR A 1 282 ? -19.550 15.817 1.243 1.00 45.00 282 TYR A CA 1
ATOM 2272 C C . TYR A 1 282 ? -19.774 15.130 2.599 1.00 45.00 282 TYR A C 1
ATOM 2274 O O . TYR A 1 282 ? -20.297 14.023 2.710 1.00 45.00 282 TYR A O 1
ATOM 2282 N N . LYS A 1 283 ? -19.329 15.842 3.637 1.00 39.34 283 LYS A N 1
ATOM 2283 C CA . LYS A 1 283 ? -18.935 15.364 4.969 1.00 39.34 283 LYS A CA 1
ATOM 2284 C C . LYS A 1 283 ? -20.054 14.824 5.884 1.00 39.34 283 LYS A C 1
ATOM 2286 O O . LYS A 1 283 ? -19.744 14.263 6.929 1.00 39.34 283 LYS A O 1
ATOM 2291 N N . ASP A 1 284 ? -21.331 14.931 5.506 1.00 45.16 284 ASP A N 1
ATOM 2292 C CA . ASP A 1 284 ? -22.466 14.558 6.369 1.00 45.16 284 ASP A CA 1
ATOM 2293 C C . ASP A 1 284 ? -23.530 13.708 5.652 1.00 45.16 284 ASP A C 1
ATOM 2295 O O . ASP A 1 284 ? -24.534 14.191 5.130 1.00 45.16 284 ASP A O 1
ATOM 2299 N N . PHE A 1 285 ? -23.341 12.388 5.690 1.00 49.06 285 PHE A N 1
ATOM 2300 C CA . PHE A 1 285 ? -24.299 11.375 5.218 1.00 49.06 285 PHE A CA 1
ATOM 2301 C C . PHE A 1 285 ? -25.353 10.984 6.277 1.00 49.06 285 PHE A C 1
ATOM 2303 O O . PHE A 1 285 ? -25.829 9.847 6.316 1.00 49.06 285 PHE A O 1
ATOM 2310 N N . THR A 1 286 ? -25.737 11.911 7.155 1.00 47.88 286 THR A N 1
ATOM 2311 C CA . THR A 1 286 ? -26.706 11.674 8.243 1.00 47.88 286 THR A CA 1
ATOM 2312 C C . THR A 1 286 ? -28.168 11.662 7.779 1.00 47.88 286 THR A C 1
ATOM 2314 O O . THR A 1 286 ? -29.030 11.123 8.472 1.00 47.88 286 THR A O 1
ATOM 2317 N N . PHE A 1 287 ? -28.480 12.172 6.584 1.00 50.53 287 PHE A N 1
ATOM 2318 C CA . PHE A 1 287 ? -29.854 12.213 6.072 1.00 50.53 287 PHE A CA 1
ATOM 2319 C C . PHE A 1 287 ? -30.190 11.016 5.163 1.00 50.53 287 PHE A C 1
ATOM 2321 O O . PHE A 1 287 ? -29.695 10.903 4.040 1.00 50.53 287 PHE A O 1
ATOM 2328 N N . ARG A 1 288 ? -31.123 10.160 5.621 1.00 48.50 288 ARG A N 1
ATOM 2329 C CA . ARG A 1 288 ? -31.654 8.969 4.910 1.00 48.50 288 ARG A CA 1
ATOM 2330 C C . ARG A 1 288 ? -32.044 9.221 3.445 1.00 48.50 288 ARG A C 1
ATOM 2332 O O . ARG A 1 288 ? -31.889 8.332 2.615 1.00 48.50 288 ARG A O 1
ATOM 2339 N N . TRP A 1 289 ? -32.528 10.416 3.106 1.00 46.44 289 TRP A N 1
ATOM 2340 C CA . TRP A 1 289 ? -32.949 10.745 1.740 1.00 46.44 289 TRP A CA 1
ATOM 2341 C C . TRP A 1 289 ? -31.782 10.860 0.755 1.00 46.44 289 TRP A C 1
ATOM 2343 O O . TRP A 1 289 ? -31.917 10.407 -0.377 1.00 46.44 289 TRP A O 1
ATOM 2353 N N . TYR A 1 290 ? -30.617 11.361 1.182 1.00 52.00 290 TYR A N 1
ATOM 2354 C CA . TYR A 1 290 ? -29.428 11.400 0.323 1.00 52.00 290 TYR A CA 1
ATOM 2355 C C . TYR A 1 290 ? -28.885 10.001 0.049 1.00 52.00 290 TYR A C 1
ATOM 2357 O O . TYR A 1 290 ? -28.455 9.732 -1.066 1.00 52.00 290 TYR A O 1
ATOM 2365 N N . GLN A 1 291 ? -28.984 9.084 1.016 1.00 47.66 291 GLN A N 1
ATOM 2366 C CA . GLN A 1 291 ? -28.625 7.677 0.815 1.00 47.66 291 GLN A CA 1
ATOM 2367 C C . GLN A 1 291 ? -29.545 6.999 -0.211 1.00 47.66 291 GLN A C 1
ATOM 2369 O O . GLN A 1 291 ? -29.058 6.259 -1.058 1.00 47.66 291 GLN A O 1
ATOM 2374 N N . ILE A 1 292 ? -30.854 7.286 -0.187 1.00 52.22 292 ILE A N 1
ATOM 2375 C CA . ILE A 1 292 ? -31.827 6.741 -1.152 1.00 52.22 292 ILE A CA 1
ATOM 2376 C C . ILE A 1 292 ? -31.627 7.348 -2.545 1.00 52.22 292 ILE A C 1
ATOM 2378 O O . ILE A 1 292 ? -31.577 6.610 -3.524 1.00 52.22 292 ILE A O 1
ATOM 2382 N N . ILE A 1 293 ? -31.473 8.672 -2.650 1.00 55.84 293 ILE A N 1
ATOM 2383 C CA . ILE A 1 293 ? -31.218 9.349 -3.931 1.00 55.84 293 ILE A CA 1
ATOM 2384 C C . ILE A 1 293 ? -29.891 8.863 -4.524 1.00 55.84 293 ILE A C 1
ATOM 2386 O O . ILE A 1 293 ? -29.832 8.540 -5.707 1.00 55.84 293 ILE A O 1
ATOM 2390 N N . PHE A 1 294 ? -28.851 8.724 -3.702 1.00 53.50 294 PHE A N 1
ATOM 2391 C CA . PHE A 1 294 ? -27.574 8.152 -4.117 1.00 53.50 294 PHE A CA 1
ATOM 2392 C C . PHE A 1 294 ? -27.720 6.699 -4.577 1.00 53.50 294 PHE A C 1
ATOM 2394 O O . PHE A 1 294 ? -27.230 6.358 -5.650 1.00 53.50 294 PHE A O 1
ATOM 2401 N N . LEU A 1 295 ? -28.447 5.859 -3.830 1.00 47.03 295 LEU A N 1
ATOM 2402 C CA . LEU A 1 295 ? -28.726 4.479 -4.228 1.00 47.03 295 LEU A CA 1
ATOM 2403 C C . LEU A 1 295 ? -29.440 4.435 -5.585 1.00 47.03 295 LEU A C 1
ATOM 2405 O O . LEU A 1 295 ? -29.056 3.642 -6.435 1.00 47.03 295 LEU A O 1
ATOM 2409 N N . ILE A 1 296 ? -30.421 5.311 -5.820 1.00 57.16 296 ILE A N 1
ATOM 2410 C CA . ILE A 1 296 ? -31.145 5.416 -7.097 1.00 57.16 296 ILE A CA 1
ATOM 2411 C C . ILE A 1 296 ? -30.203 5.837 -8.229 1.00 57.16 296 ILE A C 1
ATOM 2413 O O . ILE A 1 296 ? -30.233 5.229 -9.296 1.00 57.16 296 ILE A O 1
ATOM 2417 N N . VAL A 1 297 ? -29.342 6.834 -8.008 1.00 54.16 297 VAL A N 1
ATOM 2418 C CA . VAL A 1 297 ? -28.374 7.304 -9.013 1.00 54.16 297 VAL A CA 1
ATOM 2419 C C . VAL A 1 297 ? -27.350 6.215 -9.339 1.00 54.16 297 VAL A C 1
ATOM 2421 O O . VAL A 1 297 ? -27.073 5.963 -10.510 1.00 54.16 297 VAL A O 1
ATOM 2424 N N . VAL A 1 298 ? -26.829 5.513 -8.333 1.00 48.19 298 VAL A N 1
ATOM 2425 C CA . VAL A 1 298 ? -25.881 4.405 -8.522 1.00 48.19 298 VAL A CA 1
ATOM 2426 C C . VAL A 1 298 ? -26.548 3.223 -9.222 1.00 48.19 298 VAL A C 1
ATOM 2428 O O . VAL A 1 298 ? -25.975 2.681 -10.166 1.00 48.19 298 VAL A O 1
ATOM 2431 N N . LEU A 1 299 ? -27.767 2.847 -8.822 1.00 50.50 299 LEU A N 1
ATOM 2432 C CA . LEU A 1 299 ? -28.534 1.783 -9.473 1.00 50.50 299 LEU A CA 1
ATOM 2433 C C . LEU A 1 299 ? -28.836 2.148 -10.932 1.00 50.50 299 LEU A C 1
ATOM 2435 O O . LEU A 1 299 ? -28.709 1.304 -11.813 1.00 50.50 299 LEU A O 1
ATOM 2439 N N . TYR A 1 300 ? -29.164 3.414 -11.201 1.00 59.78 300 TYR A N 1
ATOM 2440 C CA . TYR A 1 300 ? -29.372 3.931 -12.550 1.00 59.78 300 TYR A CA 1
ATOM 2441 C C . TYR A 1 300 ? -28.095 3.860 -13.392 1.00 59.78 300 TYR A C 1
ATOM 2443 O O . TYR A 1 300 ? -28.148 3.376 -14.521 1.00 59.78 300 TYR A O 1
ATOM 2451 N N . ILE A 1 301 ? -26.944 4.278 -12.855 1.00 52.75 301 ILE A N 1
ATOM 2452 C CA . ILE A 1 301 ? -25.647 4.183 -13.545 1.00 52.75 301 ILE A CA 1
ATOM 2453 C C . ILE A 1 301 ? -25.291 2.716 -13.813 1.00 52.75 301 ILE A C 1
ATOM 2455 O O . ILE A 1 301 ? -24.886 2.379 -14.926 1.00 52.75 301 ILE A O 1
ATOM 2459 N N . PHE A 1 302 ? -25.485 1.834 -12.830 1.00 50.03 302 PHE A N 1
ATOM 2460 C CA . PHE A 1 302 ? -25.215 0.404 -12.963 1.00 50.03 302 PHE A CA 1
ATOM 2461 C C . PHE A 1 302 ? -26.106 -0.243 -14.027 1.00 50.03 302 PHE A C 1
ATOM 2463 O O . PHE A 1 302 ? -25.590 -0.874 -14.946 1.00 50.03 302 PHE A O 1
ATOM 2470 N N . ILE A 1 303 ? -27.425 -0.032 -13.960 1.00 56.41 303 ILE A N 1
ATOM 2471 C CA . ILE A 1 303 ? -28.392 -0.550 -14.938 1.00 56.41 303 ILE A CA 1
ATOM 2472 C C . ILE A 1 303 ? -28.105 0.022 -16.329 1.00 56.41 303 ILE A C 1
ATOM 2474 O O . ILE A 1 303 ? -28.080 -0.733 -17.296 1.00 56.41 303 ILE A O 1
ATOM 2478 N N . SER A 1 304 ? -27.818 1.320 -16.441 1.00 51.34 304 SER A N 1
ATOM 2479 C CA . SER A 1 304 ? -27.475 1.958 -17.720 1.00 51.34 304 SER A CA 1
ATOM 2480 C C . SER A 1 304 ? -26.186 1.385 -18.312 1.00 51.34 304 SER A C 1
ATOM 2482 O O . SER A 1 304 ? -26.128 1.107 -19.509 1.00 51.34 304 SER A O 1
ATOM 2484 N N . GLY A 1 305 ? -25.170 1.140 -17.478 1.00 52.72 305 GLY A N 1
ATOM 2485 C CA . GLY A 1 305 ? -23.941 0.460 -17.882 1.00 52.72 305 GLY A CA 1
ATOM 2486 C C . GLY A 1 305 ? -24.195 -0.976 -18.345 1.00 52.72 305 GLY A C 1
ATOM 2487 O O . GLY A 1 305 ? -23.662 -1.394 -19.370 1.00 52.72 305 GLY A O 1
ATOM 2488 N N . LEU A 1 306 ? -25.057 -1.716 -17.645 1.00 51.94 306 LEU A N 1
ATOM 2489 C CA . LEU A 1 306 ? -25.413 -3.100 -17.972 1.00 51.94 306 LEU A CA 1
ATOM 2490 C C . LEU A 1 306 ? -26.214 -3.182 -19.281 1.00 51.94 306 LEU A C 1
ATOM 2492 O O . LEU A 1 306 ? -25.897 -3.999 -20.144 1.00 51.94 306 LEU A O 1
ATOM 2496 N N . ILE A 1 307 ? -27.180 -2.280 -19.475 1.00 55.19 307 ILE A N 1
ATOM 2497 C CA . ILE A 1 307 ? -27.938 -2.117 -20.723 1.00 55.19 307 ILE A CA 1
ATOM 2498 C C . ILE A 1 307 ? -26.992 -1.779 -21.879 1.00 55.19 307 ILE A C 1
ATOM 2500 O O . ILE A 1 307 ? -27.063 -2.406 -22.935 1.00 55.19 307 ILE A O 1
ATOM 2504 N N . TRP A 1 308 ? -26.062 -0.843 -21.677 1.00 57.22 308 TRP A N 1
ATOM 2505 C CA . TRP A 1 308 ? -25.068 -0.497 -22.691 1.00 57.22 308 TRP A CA 1
ATOM 2506 C C . TRP A 1 308 ? -24.178 -1.692 -23.059 1.00 57.22 308 TRP A C 1
ATOM 2508 O O . TRP A 1 308 ? -23.930 -1.926 -24.240 1.00 57.22 308 TRP A O 1
ATOM 2518 N N . VAL A 1 309 ? -23.753 -2.497 -22.077 1.00 47.91 309 VAL A N 1
ATOM 2519 C CA . VAL A 1 309 ? -23.001 -3.741 -22.318 1.00 47.91 309 VAL A CA 1
ATOM 2520 C C . VAL A 1 309 ? -23.824 -4.741 -23.135 1.00 47.91 309 VAL A C 1
ATOM 2522 O O . VAL A 1 309 ? -23.285 -5.335 -24.068 1.00 47.91 309 VAL A O 1
ATOM 2525 N N . VAL A 1 310 ? -25.116 -4.909 -22.842 1.00 58.03 310 VAL A N 1
ATOM 2526 C CA . VAL A 1 310 ? -26.004 -5.807 -23.603 1.00 58.03 310 VAL A CA 1
ATOM 2527 C C . VAL A 1 310 ? -26.158 -5.334 -25.050 1.00 58.03 310 VAL A C 1
ATOM 2529 O O . VAL A 1 310 ? -25.934 -6.127 -25.966 1.00 58.03 310 VAL A O 1
ATOM 2532 N N . PHE A 1 311 ? -26.446 -4.049 -25.277 1.00 53.66 311 PHE A N 1
ATOM 2533 C CA . PHE A 1 311 ? -26.528 -3.488 -26.632 1.00 53.66 311 PHE A CA 1
ATOM 2534 C C . PHE A 1 311 ? -25.202 -3.604 -27.383 1.00 53.66 311 PHE A C 1
ATOM 2536 O O . PHE A 1 311 ? -25.185 -3.962 -28.560 1.00 53.66 311 PHE A O 1
ATOM 2543 N N . TYR A 1 312 ? -24.082 -3.372 -26.699 1.00 50.91 312 TYR A N 1
ATOM 2544 C CA . TYR A 1 312 ? -22.757 -3.535 -27.281 1.00 50.91 312 TYR A CA 1
ATOM 2545 C C . TYR A 1 312 ? -22.493 -4.991 -27.716 1.00 50.91 312 TYR A C 1
ATOM 2547 O O . TYR A 1 312 ? -21.969 -5.229 -28.805 1.00 50.91 312 TYR A O 1
ATOM 2555 N N . LEU A 1 313 ? -22.880 -5.976 -26.899 1.00 49.97 313 LEU A N 1
ATOM 2556 C CA . LEU A 1 313 ? -22.732 -7.401 -27.223 1.00 49.97 313 LEU A CA 1
ATOM 2557 C C . LEU A 1 313 ? -23.672 -7.865 -28.345 1.00 49.97 313 LEU A C 1
ATOM 2559 O O . LEU A 1 313 ? -23.318 -8.778 -29.091 1.00 49.97 313 LEU A O 1
ATOM 2563 N N . MET A 1 314 ? -24.850 -7.252 -28.471 1.00 58.72 314 MET A N 1
ATOM 2564 C CA . MET A 1 314 ? -25.790 -7.529 -29.560 1.00 58.72 314 MET A CA 1
ATOM 2565 C C . MET A 1 314 ? -25.323 -6.917 -30.888 1.00 58.72 314 MET A C 1
ATOM 2567 O O . MET A 1 314 ? -25.316 -7.617 -31.900 1.00 58.72 314 MET A O 1
ATOM 2571 N N . GLY A 1 315 ? -24.825 -5.676 -30.882 1.00 54.41 315 GLY A N 1
ATOM 2572 C CA . GLY A 1 315 ? -24.287 -5.026 -32.084 1.00 54.41 315 GLY A CA 1
ATOM 2573 C C . GLY A 1 315 ? -23.038 -5.717 -32.653 1.00 54.41 315 GLY A C 1
ATOM 2574 O O . GLY A 1 315 ? -22.870 -5.795 -33.868 1.00 54.41 315 GLY A O 1
ATOM 2575 N N . ASP A 1 316 ? -22.189 -6.301 -31.796 1.00 45.53 316 ASP A N 1
ATOM 2576 C CA . ASP A 1 316 ? -21.015 -7.081 -32.233 1.00 45.53 316 ASP A CA 1
ATOM 2577 C C . ASP A 1 316 ? -21.380 -8.467 -32.816 1.00 45.53 316 ASP A C 1
ATOM 2579 O O . ASP A 1 316 ? -20.530 -9.135 -33.409 1.00 45.53 316 ASP A O 1
ATOM 2583 N N . ARG A 1 317 ? -22.634 -8.926 -32.662 1.00 50.44 317 ARG A N 1
ATOM 2584 C CA . ARG A 1 317 ? -23.139 -10.140 -33.332 1.00 50.44 317 ARG A CA 1
ATOM 2585 C C . ARG A 1 317 ? -23.669 -9.848 -34.732 1.00 50.44 317 ARG A C 1
ATOM 2587 O O . ARG A 1 317 ? -23.410 -10.642 -35.635 1.00 50.44 317 ARG A O 1
ATOM 2594 N N . GLU A 1 318 ? -24.346 -8.721 -34.935 1.00 50.78 318 GLU A N 1
ATOM 2595 C CA . GLU A 1 318 ? -24.859 -8.337 -36.258 1.00 50.78 318 GLU A CA 1
ATOM 2596 C C . GLU A 1 318 ? -23.724 -8.055 -37.250 1.00 50.78 318 GLU A C 1
ATOM 2598 O O . GLU A 1 318 ? -23.768 -8.546 -38.380 1.00 50.78 318 GLU A O 1
ATOM 2603 N N . SER A 1 319 ? -22.648 -7.393 -36.807 1.00 48.09 319 SER A N 1
ATOM 2604 C CA . SER A 1 319 ? -21.472 -7.103 -37.646 1.00 48.09 319 SER A CA 1
ATOM 2605 C C . SER A 1 319 ? -20.729 -8.354 -38.141 1.00 48.09 319 SER A C 1
ATOM 2607 O O . SER A 1 319 ? -20.005 -8.286 -39.132 1.00 48.09 319 SER A O 1
ATOM 2609 N N . ARG A 1 320 ? -20.921 -9.509 -37.487 1.00 48.41 320 ARG A N 1
ATOM 2610 C CA . ARG A 1 320 ? -20.327 -10.801 -37.881 1.00 48.41 320 ARG A CA 1
ATOM 2611 C C . ARG A 1 320 ? -21.240 -11.656 -38.758 1.00 48.41 320 ARG A C 1
ATOM 2613 O O . ARG A 1 320 ? -20.769 -12.640 -39.320 1.00 48.41 320 ARG A O 1
ATOM 2620 N N . SER A 1 321 ? -22.523 -11.309 -38.865 1.00 48.56 321 SER A N 1
ATOM 2621 C CA . SER A 1 321 ? -23.521 -12.096 -39.608 1.00 48.56 321 SER A CA 1
ATOM 2622 C C . SER A 1 321 ? -23.629 -11.737 -41.095 1.00 48.56 321 SER A C 1
ATOM 2624 O O . SER A 1 321 ? -24.178 -12.516 -41.869 1.00 48.56 321 SER A O 1
ATOM 2626 N N . HIS A 1 322 ? -23.034 -10.618 -41.519 1.00 47.25 322 HIS A N 1
ATOM 2627 C CA . HIS A 1 322 ? -22.931 -10.237 -42.927 1.00 47.25 322 HIS A CA 1
ATOM 2628 C C . HIS A 1 322 ? -21.464 -10.054 -43.337 1.00 47.25 322 HIS A C 1
ATOM 2630 O O . HIS A 1 322 ? -20.943 -8.938 -43.264 1.00 47.25 322 HIS A O 1
ATOM 2636 N N . PRO A 1 323 ? -20.777 -11.126 -43.774 1.00 46.09 323 PRO A N 1
ATOM 2637 C CA . PRO A 1 323 ? -19.540 -10.966 -44.521 1.00 46.09 323 PRO A CA 1
ATOM 2638 C C . PRO A 1 323 ? -19.886 -10.307 -45.865 1.00 46.09 323 PRO A C 1
ATOM 2640 O O . PRO A 1 323 ? -20.703 -10.834 -46.620 1.00 46.09 323 PRO A O 1
ATOM 2643 N N . LYS A 1 324 ? -19.318 -9.125 -46.121 1.00 49.00 324 LYS A N 1
ATOM 2644 C CA . LYS A 1 324 ? -19.232 -8.574 -47.478 1.00 49.00 324 LYS A CA 1
ATOM 2645 C C . LYS A 1 324 ? -18.073 -9.213 -48.218 1.00 49.00 324 LYS A C 1
ATOM 2647 O O . LYS A 1 324 ? -17.020 -9.402 -47.565 1.00 49.00 324 LYS A O 1
#

Sequence (324 aa):
MAASQLILWKPLYQTTVIMFVLVLIFAVIFPPASAVLLFAIISLWSRIPCMMSWFTKDMDLIDFFTVILAVHVGGLFAGTFGWVMMVFSRFFGPTEDMDYTIKDAFAFFFGGLLTPVFYALTNQNLLITMYLFTLIGRYGVYLLEDFIFTPGLIWRDLGLILAGVPLAYFTNTILVSLFGESLDRLFETGLRINFGLLFFVTAGLVGFFVLSRVIERGERDTKSSIKKHSHYQASIYVDPLDTVMDYFDIFAVSEIITGSFSNFKLKIFLSTFFLMSIFFLYKDFTFRWYQIIFLIVVLYIFISGLIWVVFYLMGDRESRSHPK

Secondary structure (DSSP, 8-state):
--HHHH--HHHHHHHHHHHHHHHHHHHHH-HHHHHHHHHHHHHHHHHHHHTT-GGGGGG-SHHHHHHHHHHHT-HHHHHHHHHHHHHHHTTT-TTS-HHHHHHHHHHHHHHHHHHHHHHHHTTT-HHHHHHHIIIIIIIIHHHHHHHHH-GGGHHHHHHHHHHHHHHHHHHHHHHHHHHHHHHHHHHHT-S---HHHHHHHHHHHHHHHHHHHHHHHHHHHHHHHHHHHHHHGGGS---HHHHHHHHHHHHHHHHHHHHSHHHHHHHHHHHHHHHHHHHHT------HHHHHHHHHHHHHHHHHHHHHHHHHHHHHHHHHH---

pLDDT: mean 72.52, std 17.97, range [35.19, 96.75]

Foldseek 3Di:
DDPVVQFDLPVLLVVLVVLLVVLVVCLVVPLLVSVLSLLLNQQLVQQSVLLVDLQSNLLGCLLVVLLLCCQQVHLQVSLVSQLCSLQVSCVGGVVDDPVVSNLQSNLRNQLSNCLNVLCVVVVNDSLSSSLCSVVCSRLVSSLVCCVVPPVVCNVVSVVSSVSNSVVNNVSSVVCCVLCVVVSVVCPVVPSNDPVLSSVVSVVVSLVSVVVVVVVVVVVVVVVVVVVVVVVVVVPDPDDVVVVVVVVVVVVVVVVVVCPDPVVVVVCVVVVVVVVSSVVSVPDDPPDPVVVVVVVVVSVVVVVVSVVVVVVVVVVVVVVVVDDD

Radius of gyration: 23.8 Å; chains: 1; bounding box: 61×31×75 Å